Protein 6SF3 (pdb70)

Foldseek 3Di:
DKAKEQFDDPPDPDRIDIEQKKKWKWFDDPPDDIDIGIYYDHPDCVLCVDDFAQGMDMHIGGHHHVVVDDDDDGDD/DAWDWDWDKDQCVVVPNCVWWVDDRIGTAIWIDHFQAPPGDCQLVDDPVLRVLNVVCVVPVVVHDHWDKGADDWFFCWTWTQDPNDTDTDHGPTRRHGPGIHTD

B-factor: mean 58.97, std 19.99, range [30.62, 148.87]

Radius of gyration: 21.36 Å; Cα contacts (8 Å, |Δi|>4): 444; chains: 2; bounding box: 29×53×62 Å

Nearest PDB structures (foldseek):
  6sf2-assembly1_A  TM=9.907E-01  e=9.742E-15  Homo sapiens
  2lcr-assembly1_A  TM=7.856E-01  e=4.042E-11  Homo sapiens
  2qjb-assembly1_C  TM=8.238E-01  e=9.798E-05  Homo sapiens
  6mac-assembly1_K-2  TM=6.729E-01  e=4.939E-03  Homo sapiens
  2pjy-assembly1_C-2  TM=6.359E-01  e=2.677E-03  Homo sapiens

GO terms:
  GO:0016361 activin receptor activity, type I (F, IDA)
  GO:0030509 BMP signaling pathway (P, IDA)
  GO:0098821 BMP receptor activity (F, IDA)
  GO:0005024 transforming growth factor beta receptor activity (F, IDA)
  GO:0009986 cell surface (C, IDA)
  GO:0004674 protein serine/threonine kinase activity (F, IDA)
  GO:0005524 ATP binding (F, IDA)
  GO:0045893 positive regulation of DNA-templated transcription (P, IDA)
  GO:0046332 SMAD binding (F, IDA)
  GO:0007165 signal transduction (P, IDA)
  GO:0007179 transforming growth factor beta receptor signaling pathway (P, IDA)
  GO:0001525 angiogenesis (P, IMP)
  GO:0035313 wound healing, spreading of epidermal cells (P, IMP)
  GO:0030336 negative regulation of cell migration (P, IMP)
  GO:0051895 negative regulation of focal adhesion assembly (P, IMP)
  GO:0006355 regulation of DNA-templated transcription (P, IMP)
  GO:0007162 negative regulation of cell adhesion (P, IMP)
  GO:0008015 blood circulation (P, IMP)
  GO:0008217 regulation of blood pressure (P, IMP)
  GO:0008285 negative regulation of cell population proliferation (P, IMP)

Secondary structure (DSSP, 8-state):
--EEEE-BSTT-SSSEEEESEEEEEEE--TTS--EEEEEEESS-GGGGGSPP-SSEEEEEE-STTTTSS-------/-BSEEE--EEETTTTTGGGTEEE-SEEE--EEESBBPSS--GGG---HHHHHHHHHHHH-TTTSPPB-EEEEEEEEEEEEEEETTEEEEEEEEEEEEEEEEEE-

CATH classification: 2.10.60.10

Structure (mmCIF, N/CA/C/O backbone):
data_6SF3
#
_entry.id   6SF3
#
_cell.length_a   58.269
_cell.length_b   58.269
_cell.length_c   311.435
_cell.angle_alpha   90.000
_cell.angle_beta   90.000
_cell.angle_gamma   120.000
#
_symmetry.space_group_name_H-M   'P 65 2 2'
#
loop_
_entity.id
_entity.type
_entity.pdbx_description
1 polymer 'Serine/threonine-protein kinase receptor R3'
2 polymer 'Bone morphogenetic protein 10'
3 water water
#
loop_
_atom_site.group_PDB
_atom_site.id
_atom_site.type_symbol
_atom_site.label_atom_id
_atom_site.label_alt_id
_atom_site.label_comp_id
_atom_site.label_asym_id
_atom_site.label_entity_id
_atom_site.label_seq_id
_atom_site.pdbx_PDB_ins_code
_atom_site.Cartn_x
_atom_site.Cartn_y
_atom_site.Cartn_z
_atom_site.occupancy
_atom_site.B_iso_or_equiv
_atom_site.auth_seq_id
_atom_site.auth_comp_id
_atom_site.auth_asym_id
_atom_site.auth_atom_id
_atom_site.pdbx_PDB_model_num
ATOM 1 N N . PRO A 1 10 ? 37.68258 -12.40717 -53.83911 1.000 94.13473 30 PRO A N 1
ATOM 2 C CA . PRO A 1 10 ? 36.83929 -12.59014 -55.02789 1.000 95.32593 30 PRO A CA 1
ATOM 3 C C . PRO A 1 10 ? 35.50373 -13.27436 -54.71593 1.000 96.68486 30 PRO A C 1
ATOM 4 O O . PRO A 1 10 ? 35.46052 -14.47071 -54.40219 1.000 91.59781 30 PRO A O 1
ATOM 8 N N . LEU A 1 11 ? 34.42110 -12.50966 -54.80938 1.000 95.67315 31 LEU A N 1
ATOM 9 C CA . LEU A 1 11 ? 33.08332 -12.99382 -54.50731 1.000 81.75623 31 LEU A CA 1
ATOM 10 C C . LEU A 1 11 ? 32.34364 -13.36739 -55.78674 1.000 77.76556 31 LEU A C 1
ATOM 11 O O . LEU A 1 11 ? 32.70810 -12.95368 -56.88754 1.000 85.10240 31 LEU A O 1
ATOM 16 N N . VAL A 1 12 ? 31.29429 -14.16851 -55.62460 1.000 66.63553 32 VAL A N 1
ATOM 17 C CA . VAL A 1 12 ? 30.46853 -14.62924 -56.73142 1.000 63.89247 32 VAL A CA 1
ATOM 18 C C . VAL A 1 12 ? 29.01495 -14.40932 -56.34503 1.000 65.87595 32 VAL A C 1
ATOM 19 O O . VAL A 1 12 ? 28.66420 -14.41291 -55.16112 1.000 69.39296 32 VAL A O 1
ATOM 23 N N . THR A 1 13 ? 28.17264 -14.17507 -57.34894 1.000 69.08775 33 THR A N 1
ATOM 24 C CA . THR A 1 13 ? 26.75450 -13.92793 -57.13259 1.000 66.46939 33 THR A CA 1
ATOM 25 C C . THR A 1 13 ? 25.98796 -15.23589 -57.25041 1.000 57.70706 33 THR A C 1
ATOM 26 O O . THR A 1 13 ? 26.24352 -16.03832 -58.14756 1.000 63.21271 33 THR A O 1
ATOM 30 N N . CYS A 1 14 ? 25.06411 -15.45745 -56.32421 1.000 57.57469 34 CYS A N 1
ATOM 31 C CA . CYS A 1 14 ? 24.40896 -16.74719 -56.17121 1.000 62.04410 34 CYS A CA 1
ATOM 32 C C . CYS A 1 14 ? 22.90663 -16.56765 -56.04787 1.000 58.84694 34 CYS A C 1
ATOM 33 O O . CYS A 1 14 ? 22.42731 -15.55127 -55.54168 1.000 59.92994 34 CYS A O 1
ATOM 36 N N . THR A 1 15 ? 22.17061 -17.57291 -56.50826 1.000 56.16863 35 THR A N 1
ATOM 37 C CA . THR A 1 15 ? 20.74121 -17.61966 -56.25420 1.000 58.24968 35 THR A CA 1
ATOM 38 C C . THR A 1 15 ? 20.52021 -17.79028 -54.76380 1.000 58.51271 35 THR A C 1
ATOM 39 O O . THR A 1 15 ? 21.20457 -18.58421 -54.10859 1.000 60.04999 35 THR A O 1
ATOM 43 N N . CYS A 1 16 ? 19.60378 -17.01147 -54.21507 1.000 61.51533 36 CYS A N 1
ATOM 44 C CA . CYS A 1 16 ? 19.25921 -17.10612 -52.80335 1.000 62.43954 36 CYS A CA 1
ATOM 45 C C . CYS A 1 16 ? 17.81931 -17.57822 -52.69874 1.000 68.58246 36 CYS A C 1
ATOM 46 O O . CYS A 1 16 ? 16.91041 -16.91761 -53.20598 1.000 84.79083 36 CYS A O 1
ATOM 49 N N . GLU A 1 17 ? 17.62024 -18.71945 -52.04619 1.000 57.95446 37 GLU A N 1
ATOM 50 C CA . GLU A 1 17 ? 16.31215 -19.35135 -51.95190 1.000 59.29675 37 GLU A CA 1
ATOM 51 C C . GLU A 1 17 ? 16.25319 -20.11382 -50.62351 1.000 63.72831 37 GLU A C 1
ATOM 52 O O . GLU A 1 17 ? 16.51322 -21.31595 -50.56305 1.000 73.84606 37 GLU A O 1
ATOM 58 N N . SER A 1 18 ? 15.91492 -19.39035 -49.54043 1.000 61.50548 38 SER A N 1
ATOM 59 C CA . SER A 1 18 ? 15.89407 -19.96801 -48.19807 1.000 58.87349 38 SER A CA 1
ATOM 60 C C . SER A 1 18 ? 15.19858 -19.01987 -47.22518 1.000 73.02414 38 SER A C 1
ATOM 61 O O . SER A 1 18 ? 15.00985 -17.83933 -47.54721 1.000 78.57512 38 SER A O 1
ATOM 64 N N . PRO A 1 19 ? 14.80361 -19.48588 -46.03322 1.000 79.33717 39 PRO A N 1
ATOM 65 C CA . PRO A 1 19 ? 14.18690 -18.56784 -45.05617 1.000 73.41262 39 PRO A CA 1
ATOM 66 C C . PRO A 1 19 ? 15.04669 -17.36876 -44.69644 1.000 67.33664 39 PRO A C 1
ATOM 67 O O . PRO A 1 19 ? 14.50660 -16.37443 -44.20933 1.000 62.40376 39 PRO A O 1
ATOM 71 N N . HIS A 1 20 ? 16.35523 -17.41020 -44.93327 1.000 68.48244 40 HIS A N 1
ATOM 72 C CA . HIS A 1 20 ? 17.24988 -16.35445 -44.48199 1.000 73.77460 40 HIS A CA 1
ATOM 73 C C . HIS A 1 20 ? 17.60099 -15.33375 -45.56476 1.000 84.67991 40 HIS A C 1
ATOM 74 O O . HIS A 1 20 ? 18.45163 -14.46950 -45.32544 1.000 88.91052 40 HIS A O 1
ATOM 81 N N . CYS A 1 21 ? 16.96968 -15.38901 -46.73589 1.000 79.76183 41 CYS A N 1
ATOM 82 C CA . CYS A 1 21 ? 17.34287 -14.49440 -47.82708 1.000 90.52936 41 CYS A CA 1
ATOM 83 C C . CYS A 1 21 ? 16.61383 -13.15703 -47.71996 1.000 94.17607 41 CYS A C 1
ATOM 84 O O . CYS A 1 21 ? 15.39492 -13.11243 -47.51864 1.000 99.11935 41 CYS A O 1
ATOM 87 N N . LYS A 1 22 ? 17.37840 -12.07219 -47.85061 1.000 88.16059 42 LYS A N 1
ATOM 88 C CA . LYS A 1 22 ? 16.86959 -10.71353 -47.97255 1.000 81.44399 42 LYS A CA 1
ATOM 89 C C . LYS A 1 22 ? 16.46948 -10.36315 -49.39735 1.000 82.80115 42 LYS A C 1
ATOM 90 O O . LYS A 1 22 ? 15.99578 -9.24967 -49.63771 1.000 96.26653 42 LYS A O 1
ATOM 96 N N . GLY A 1 23 ? 16.65398 -11.27493 -50.34179 1.000 76.90069 43 GLY A N 1
ATOM 97 C CA . GLY A 1 23 ? 16.36214 -11.02034 -51.72894 1.000 72.44448 43 GLY A CA 1
ATOM 98 C C . GLY A 1 23 ? 16.63657 -12.25282 -52.56826 1.000 73.12580 43 GLY A C 1
ATOM 99 O O . GLY A 1 23 ? 17.03737 -13.30217 -52.05492 1.000 78.51206 43 GLY A O 1
ATOM 100 N N . PRO A 1 24 ? 16.43364 -12.14830 -53.88399 1.000 75.20745 44 PRO A N 1
ATOM 101 C CA . PRO A 1 24 ? 16.59059 -13.33141 -54.75014 1.000 69.18947 44 PRO A CA 1
ATOM 102 C C . PRO A 1 24 ? 18.03053 -13.75849 -54.98131 1.000 67.27723 44 PRO A C 1
ATOM 103 O O . PRO A 1 24 ? 18.25536 -14.89379 -55.42267 1.000 65.90397 44 PRO A O 1
ATOM 107 N N . THR A 1 25 ? 19.00980 -12.90402 -54.70355 1.000 67.10366 45 THR A N 1
ATOM 108 C CA . THR A 1 25 ? 20.41071 -13.25672 -54.87793 1.000 73.50753 45 THR A CA 1
ATOM 109 C C . THR A 1 25 ? 21.19922 -12.85923 -53.63917 1.000 67.58744 45 THR A C 1
ATOM 110 O O . THR A 1 25 ? 20.74842 -12.05629 -52.82477 1.000 61.22984 45 THR A O 1
ATOM 114 N N . CYS A 1 26 ? 22.40197 -13.41264 -53.52558 1.000 55.19841 46 CYS A N 1
ATOM 115 C CA . CYS A 1 26 ? 23.37473 -12.94764 -52.54543 1.000 67.43141 46 CYS A CA 1
ATOM 116 C C . CYS A 1 26 ? 24.75586 -13.11696 -53.16028 1.000 54.26173 46 CYS A C 1
ATOM 117 O O . CYS A 1 26 ? 24.92002 -13.80192 -54.16368 1.000 54.28458 46 CYS A O 1
ATOM 120 N N . ARG A 1 27 ? 25.75485 -12.52667 -52.51715 1.000 57.55011 47 ARG A N 1
ATOM 121 C CA . ARG A 1 27 ? 27.13768 -12.65066 -52.93848 1.000 66.71853 47 ARG A CA 1
ATOM 122 C C . ARG A 1 27 ? 27.95045 -13.29439 -51.83096 1.000 61.12288 47 ARG A C 1
ATOM 123 O O . ARG A 1 27 ? 27.72810 -13.02841 -50.65235 1.000 60.88106 47 ARG A O 1
ATOM 131 N N . GLY A 1 28 ? 28.89477 -14.13731 -52.22143 1.000 63.96043 48 GLY A N 1
ATOM 132 C CA . GLY A 1 28 ? 29.76232 -14.79429 -51.26424 1.000 58.16593 48 GLY A CA 1
ATOM 133 C C . GLY A 1 28 ? 30.90460 -15.47102 -51.99041 1.000 53.93857 48 GLY A C 1
ATOM 134 O O . GLY A 1 28 ? 31.06379 -15.34292 -53.20439 1.000 57.64234 48 GLY A O 1
ATOM 135 N N . ALA A 1 29 ? 31.70733 -16.20025 -51.22074 1.000 53.53150 49 ALA A N 1
ATOM 136 C CA . ALA A 1 29 ? 32.89265 -16.82703 -51.78581 1.000 51.77002 49 ALA A CA 1
ATOM 137 C C . ALA A 1 29 ? 32.54363 -18.02460 -52.65880 1.000 45.29402 49 ALA A C 1
ATOM 138 O O . ALA A 1 29 ? 33.29270 -18.34361 -53.58405 1.000 55.65350 49 ALA A O 1
ATOM 140 N N . TRP A 1 30 ? 31.44165 -18.71597 -52.36422 1.000 47.21146 50 TRP A N 1
ATOM 141 C CA . TRP A 1 30 ? 30.93391 -19.77669 -53.22711 1.000 51.14185 50 TRP A CA 1
ATOM 142 C C . TRP A 1 30 ? 29.41552 -19.81304 -53.10760 1.000 47.22987 50 TRP A C 1
ATOM 143 O O . TRP A 1 30 ? 28.82513 -19.17546 -52.23337 1.000 46.34917 50 TRP A O 1
ATOM 154 N N . CYS A 1 31 ? 28.78668 -20.55502 -54.01165 1.000 40.90227 51 CYS A N 1
ATOM 155 C CA . CYS A 1 31 ? 27.34935 -20.76987 -53.99931 1.000 40.67415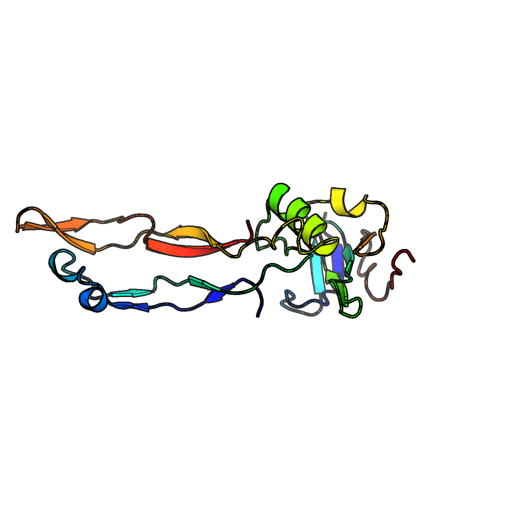 51 CYS A CA 1
ATOM 156 C C . CYS A 1 31 ? 27.07326 -22.13535 -53.39862 1.000 42.54774 51 CYS A C 1
ATOM 157 O O . CYS A 1 31 ? 27.90596 -23.03524 -53.48031 1.000 47.14314 51 CYS A O 1
ATOM 160 N N . THR A 1 32 ? 25.89913 -22.28229 -52.78790 1.000 37.83746 52 THR A N 1
ATOM 161 C CA . THR A 1 32 ? 25.54711 -23.49482 -52.07040 1.000 35.98725 52 THR A CA 1
ATOM 162 C C . THR A 1 32 ? 24.15123 -23.96471 -52.44543 1.000 38.22084 52 THR A C 1
ATOM 163 O O . THR A 1 32 ? 23.26441 -23.16868 -52.77098 1.000 38.31372 52 THR A O 1
ATOM 167 N N . VAL A 1 33 ? 23.98551 -25.27934 -52.39779 1.000 35.47037 53 VAL A N 1
ATOM 168 C CA . VAL A 1 33 ? 22.69869 -25.95013 -52.30203 1.000 38.62678 53 VAL A CA 1
ATOM 169 C C . VAL A 1 33 ? 22.82133 -26.95135 -51.15887 1.000 36.31393 53 VAL A C 1
ATOM 170 O O . VAL A 1 33 ? 23.82728 -27.65902 -51.05261 1.000 36.14894 53 VAL A O 1
ATOM 174 N N . VAL A 1 34 ? 21.82028 -26.99979 -50.29500 1.000 38.33278 54 VAL A N 1
ATOM 175 C CA . VAL A 1 34 ? 21.81189 -27.93021 -49.17683 1.000 33.87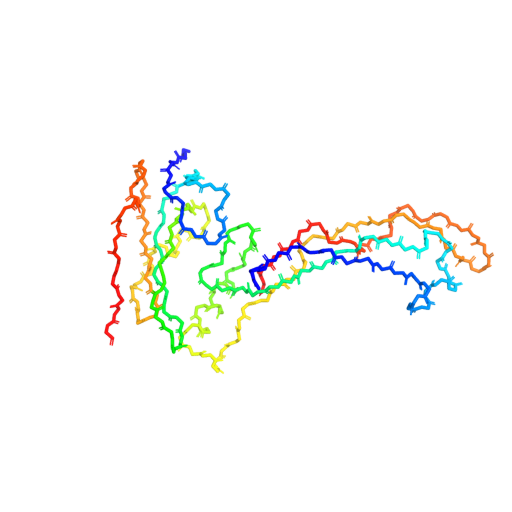107 54 VAL A CA 1
ATOM 176 C C . VAL A 1 34 ? 20.46200 -28.60337 -49.16735 1.000 37.37744 54 VAL A C 1
ATOM 177 O O . VAL A 1 34 ? 19.42943 -27.92262 -49.11171 1.000 39.79543 54 VAL A O 1
ATOM 181 N N . LEU A 1 35 ? 20.46561 -29.92852 -49.23550 1.000 38.25674 55 LEU A N 1
ATOM 182 C CA . LEU A 1 35 ? 19.25338 -30.72708 -49.12947 1.000 39.98234 55 LEU A CA 1
ATOM 183 C C . LEU A 1 35 ? 19.24000 -31.38755 -47.76422 1.000 41.30073 55 LEU A C 1
ATOM 184 O O . LEU A 1 35 ? 20.19061 -32.09402 -47.41272 1.000 43.71291 55 LEU A O 1
ATOM 189 N N . VAL A 1 36 ? 18.16203 -31.17217 -47.01566 1.000 39.01897 56 VAL A N 1
ATOM 190 C CA . VAL A 1 36 ? 18.05613 -31.59177 -45.62303 1.000 44.46961 56 VAL A CA 1
ATOM 191 C C . VAL A 1 36 ? 16.77606 -32.38743 -45.44381 1.000 49.29815 56 VAL A C 1
ATOM 192 O O . VAL A 1 36 ? 15.69089 -31.90500 -45.78133 1.000 53.93063 56 VAL A O 1
ATOM 196 N N . ARG A 1 37 ? 16.89575 -33.57872 -44.87268 1.000 51.17087 57 ARG A N 1
ATOM 197 C CA . ARG A 1 37 ? 15.74586 -34.34862 -44.40628 1.000 53.70419 57 ARG A CA 1
ATOM 198 C C . ARG A 1 37 ? 15.77961 -34.46009 -42.88251 1.000 54.59312 57 ARG A C 1
ATOM 199 O O . ARG A 1 37 ? 16.54427 -35.25552 -42.33411 1.000 62.04943 57 ARG A O 1
ATOM 207 N N . GLU A 1 38 ? 14.94301 -33.68033 -42.20065 1.000 52.50377 58 GLU A N 1
ATOM 208 C CA . GLU A 1 38 ? 14.75408 -33.86577 -40.76466 1.000 75.52695 58 GLU A CA 1
ATOM 209 C C . GLU A 1 38 ? 13.75191 -34.98611 -40.51001 1.000 93.21795 58 GLU A C 1
ATOM 210 O O . GLU A 1 38 ? 12.80159 -35.16947 -41.27438 1.000 95.30238 58 GLU A O 1
ATOM 216 N N . GLU A 1 39 ? 13.98184 -35.73705 -39.43213 1.000 106.89429 59 GLU A N 1
ATOM 217 C CA . GLU A 1 39 ? 13.20144 -36.91291 -39.05379 1.000 119.58898 59 GLU A CA 1
ATOM 218 C C . GLU A 1 39 ? 11.69983 -36.69738 -39.21306 1.000 120.72041 59 GLU A C 1
ATOM 219 O O . GLU A 1 39 ? 11.12303 -35.77462 -38.62465 1.000 120.77118 59 GLU A O 1
ATOM 225 N N . GLY A 1 40 ? 11.06768 -37.55259 -40.02605 1.000 117.75230 60 GLY A N 1
ATOM 226 C CA . GLY A 1 40 ? 9.62654 -37.57324 -40.18143 1.000 111.36596 60 GLY A CA 1
ATOM 227 C C . GLY A 1 40 ? 9.05876 -36.62036 -41.21198 1.000 103.42631 60 GLY A C 1
ATOM 228 O O . GLY A 1 40 ? 7.85043 -36.66734 -41.46982 1.000 106.62271 60 GLY A O 1
ATOM 229 N N . ARG A 1 41 ? 9.88042 -35.76328 -41.80869 1.000 92.74934 61 ARG A N 1
ATOM 230 C CA . ARG A 1 41 ? 9.43564 -34.76366 -42.76969 1.000 79.13157 61 ARG A CA 1
ATOM 231 C C . ARG A 1 41 ? 10.07887 -35.02019 -44.13087 1.000 80.06295 61 ARG A C 1
ATOM 232 O O . ARG A 1 41 ? 10.94037 -35.88990 -44.29662 1.000 78.45347 61 ARG A O 1
ATOM 240 N N . HIS A 1 42 ? 9.64565 -34.24222 -45.10909 1.000 73.99561 62 HIS A N 1
ATOM 241 C CA . HIS A 1 42 ? 10.05889 -34.30692 -46.50086 1.000 62.98392 62 HIS A CA 1
ATOM 242 C C . HIS A 1 42 ? 11.32017 -33.47532 -46.71409 1.000 57.00525 62 HIS A C 1
ATOM 243 O O . HIS A 1 42 ? 11.45964 -32.40530 -46.11212 1.000 62.13209 62 HIS A O 1
ATOM 250 N N . PRO A 1 43 ? 12.25602 -33.93491 -47.55253 1.000 59.32622 63 PRO A N 1
ATOM 251 C CA . PRO A 1 43 ? 13.51484 -33.19696 -47.72066 1.000 55.47404 63 PRO A CA 1
ATOM 252 C C . PRO A 1 43 ? 13.26008 -31.78759 -48.22621 1.000 66.45784 63 PRO A C 1
ATOM 253 O O . PRO A 1 43 ? 12.42364 -31.56450 -49.10434 1.000 85.62035 63 PRO A O 1
ATOM 257 N N . GLN A 1 44 ? 13.99367 -30.83733 -47.66140 1.000 56.60908 64 GLN A N 1
ATOM 258 C CA . GLN A 1 44 ? 13.85288 -29.42332 -47.97086 1.000 61.88888 64 GLN A CA 1
ATOM 259 C C . GLN A 1 44 ? 15.15579 -28.88991 -48.56188 1.000 63.83718 64 GLN A C 1
ATOM 260 O O . GLN A 1 44 ? 16.24403 -29.19517 -48.06754 1.000 58.14681 64 GLN A O 1
ATOM 266 N N . GLU A 1 45 ? 15.04075 -28.08626 -49.61658 1.000 62.46469 65 GLU A N 1
ATOM 267 C CA . GLU A 1 45 ? 16.18570 -27.58455 -50.36530 1.000 55.39632 65 GLU A CA 1
ATOM 268 C C . GLU A 1 45 ? 16.45106 -26.12015 -50.02971 1.000 57.50629 65 GLU A C 1
ATOM 269 O O . GLU A 1 45 ? 15.53234 -25.29956 -50.03300 1.000 62.22019 65 GLU A O 1
ATOM 275 N N . HIS A 1 46 ? 17.70928 -25.79608 -49.75468 1.000 53.06737 66 HIS A N 1
ATOM 276 C CA . HIS A 1 46 ? 18.14452 -24.43192 -49.49141 1.000 50.94522 66 HIS A CA 1
ATOM 277 C C . HIS A 1 46 ? 19.19696 -24.05017 -50.52330 1.000 50.41285 66 HIS A C 1
ATOM 278 O O . HIS A 1 46 ? 20.03449 -24.87002 -50.89343 1.000 51.04663 66 HIS A O 1
ATOM 285 N N . ARG A 1 47 ? 19.14450 -22.81375 -50.99389 1.000 41.07684 67 ARG A N 1
ATOM 286 C CA . ARG A 1 47 ? 20.12897 -22.28045 -51.92039 1.000 41.33877 67 ARG A CA 1
ATOM 287 C C . ARG A 1 47 ? 20.62536 -20.95110 -51.38602 1.000 45.36654 67 ARG A C 1
ATOM 288 O O . ARG A 1 47 ? 19.83330 -20.12262 -50.91971 1.000 47.90054 67 ARG A O 1
ATOM 296 N N . GLY A 1 48 ? 21.93345 -20.75458 -51.43394 1.000 40.73825 68 GLY A N 1
ATOM 297 C CA . GLY A 1 48 ? 22.46422 -19.49056 -50.98122 1.000 41.41556 68 GLY A CA 1
ATOM 298 C C . GLY A 1 48 ? 23.93542 -19.30892 -51.25272 1.000 41.07236 68 GLY A C 1
ATOM 299 O O . GLY A 1 48 ? 24.46535 -19.82049 -52.23863 1.000 43.62919 68 GLY A O 1
ATOM 300 N N A CYS A 1 49 ? 24.61814 -18.55975 -50.40610 0.700 40.92476 69 CYS A N 1
ATOM 301 N N B CYS A 1 49 ? 24.60427 -18.58603 -50.35892 0.300 47.17528 69 CYS A N 1
ATOM 302 C CA A CYS A 1 49 ? 26.04943 -18.39871 -50.56853 0.700 51.50514 69 CYS A CA 1
ATOM 303 C CA B CYS A 1 49 ? 26.00742 -18.22431 -50.48357 0.300 51.47984 69 CYS A CA 1
ATOM 304 C C A CYS A 1 49 ? 26.78081 -18.91449 -49.33718 0.700 48.35632 69 CYS A C 1
ATOM 305 C C B CYS A 1 49 ? 26.79329 -18.79216 -49.30479 0.300 48.27802 69 CYS A C 1
ATOM 306 O O A CYS A 1 49 ? 26.21186 -19.09696 -48.26120 0.700 47.39741 69 CYS A O 1
ATOM 307 O O B CYS A 1 49 ? 26.26321 -18.91930 -48.19904 0.300 47.35412 69 CYS A O 1
ATOM 312 N N . GLY A 1 50 ? 28.05856 -19.13380 -49.52905 1.000 43.67870 70 GLY A N 1
ATOM 313 C CA . GLY A 1 50 ? 28.93051 -19.57197 -48.45423 1.000 38.48789 70 GLY A CA 1
ATOM 314 C C . GLY A 1 50 ? 30.13298 -18.65734 -48.35785 1.000 46.51154 70 GLY A C 1
ATOM 315 O O . GLY A 1 50 ? 30.64923 -18.18181 -49.37389 1.000 46.90357 70 GLY A O 1
ATOM 316 N N . ASN A 1 51 ? 30.55073 -18.39745 -47.14455 1.000 42.55064 71 ASN A N 1
ATOM 317 C CA . ASN A 1 51 ? 31.80437 -17.69453 -46.88860 1.000 57.37347 71 ASN A CA 1
ATOM 318 C C . ASN A 1 51 ? 32.65812 -18.40676 -45.85269 1.000 61.03799 71 ASN A C 1
ATOM 319 O O . ASN A 1 51 ? 33.88520 -18.37189 -45.94341 1.000 72.26953 71 ASN A O 1
ATOM 324 N N . LEU A 1 52 ? 32.03823 -19.05874 -44.88107 1.000 59.93648 72 LEU A N 1
ATOM 325 C CA . LEU A 1 52 ? 32.73383 -19.86549 -43.89516 1.000 69.13789 72 LEU A CA 1
ATOM 326 C C . LEU A 1 52 ? 32.24293 -21.30579 -43.98285 1.000 64.83570 72 LEU A C 1
ATOM 327 O O . LEU A 1 52 ? 31.19077 -21.59729 -44.56323 1.000 67.73630 72 LEU A O 1
ATOM 332 N N . HIS A 1 53 ? 33.02296 -22.21164 -43.40417 1.000 57.96453 73 HIS A N 1
ATOM 333 C CA . HIS A 1 53 ? 32.63969 -23.61985 -43.31794 1.000 56.02904 73 HIS A CA 1
ATOM 334 C C . HIS A 1 53 ? 32.65373 -24.27455 -44.69720 1.000 45.51273 73 HIS A C 1
ATOM 335 O O . HIS A 1 53 ? 31.77797 -25.07531 -45.03660 1.000 49.15155 73 HIS A O 1
ATOM 342 N N . ARG A 1 54 ? 33.67369 -23.92920 -45.48795 1.000 41.61169 74 ARG A N 1
ATOM 343 C CA . ARG A 1 54 ? 33.89847 -24.59211 -46.76480 1.000 39.24283 74 ARG A CA 1
ATOM 344 C C . ARG A 1 54 ? 33.95208 -26.09914 -46.60335 1.000 36.80994 74 ARG A C 1
ATOM 345 O O . ARG A 1 54 ? 33.54534 -26.83502 -47.50008 1.000 44.88594 74 ARG A O 1
ATOM 353 N N . GLU A 1 55 ? 34.39827 -26.57398 -45.44216 1.000 40.46546 75 GLU A N 1
ATOM 354 C CA . GLU A 1 55 ? 34.51966 -28.00892 -45.22212 1.000 38.64127 75 GLU A CA 1
ATOM 355 C C . GLU A 1 55 ? 33.17881 -28.72150 -45.32757 1.000 37.32927 75 GLU A C 1
ATOM 356 O O . GLU A 1 55 ? 33.14677 -29.89780 -45.70150 1.000 48.22839 75 GLU A O 1
ATOM 362 N N . LEU A 1 56 ? 32.06448 -28.04518 -44.99557 1.000 30.94872 76 LEU A N 1
ATOM 363 C CA . LEU A 1 56 ? 30.74436 -28.64713 -45.22440 1.000 37.32562 76 LEU A CA 1
ATOM 364 C C . LEU A 1 56 ? 30.54874 -29.06009 -46.68164 1.000 44.51977 76 LEU A C 1
ATOM 365 O O . LEU A 1 56 ? 29.88908 -30.07166 -46.96185 1.000 43.92497 76 LEU A O 1
ATOM 370 N N . CYS A 1 57 ? 31.10412 -28.28670 -47.61918 1.000 40.63570 77 CYS A N 1
ATOM 371 C CA . CYS A 1 57 ? 31.03154 -28.66565 -49.02808 1.000 43.34852 77 CYS A CA 1
ATOM 372 C C . CYS A 1 57 ? 31.60580 -30.05558 -49.26682 1.000 45.19080 77 CYS A C 1
ATOM 373 O O . CYS A 1 57 ? 31.20059 -30.73650 -50.20721 1.000 48.26189 77 CYS A O 1
ATOM 376 N N . ARG A 1 58 ? 32.52672 -30.50015 -48.41878 1.000 50.75568 78 ARG A N 1
ATOM 377 C CA . ARG A 1 58 ? 33.33141 -31.67910 -48.70775 1.000 46.23263 78 ARG A CA 1
ATOM 378 C C . ARG A 1 58 ? 32.74670 -32.97433 -48.15879 1.000 44.66124 78 ARG A C 1
ATOM 379 O O . ARG A 1 58 ? 33.24449 -34.04643 -48.49888 1.000 46.26754 78 ARG A O 1
ATOM 387 N N . GLY A 1 59 ? 31.71035 -32.91901 -47.32914 1.000 41.21322 79 GLY A N 1
ATOM 388 C CA . GLY A 1 59 ? 31.19724 -34.13765 -46.73560 1.000 36.13387 79 GLY A CA 1
ATOM 389 C C . GLY A 1 59 ? 30.51844 -35.04620 -47.74645 1.000 44.60374 79 GLY A C 1
ATOM 390 O O . GLY A 1 59 ? 29.85617 -34.60469 -48.68842 1.000 50.90470 79 GLY A O 1
ATOM 391 N N . ARG A 1 60 ? 30.67724 -36.34349 -47.52461 1.000 45.04140 80 ARG A N 1
ATOM 392 C CA . ARG A 1 60 ? 29.94403 -37.33727 -48.29347 1.000 44.62488 80 ARG A CA 1
ATOM 393 C C . ARG A 1 60 ? 28.44313 -37.16953 -48.05687 1.000 47.91829 80 ARG A C 1
ATOM 394 O O . ARG A 1 60 ? 28.02631 -36.87212 -46.93342 1.000 49.27496 80 ARG A O 1
ATOM 402 N N . PRO A 1 61 ? 27.60246 -37.33874 -49.07982 1.000 50.69934 81 PRO A N 1
ATOM 403 C CA . PRO A 1 61 ? 26.15441 -37.31949 -48.83883 1.000 47.15096 81 PRO A CA 1
ATOM 404 C C . PRO A 1 61 ? 25.75354 -38.43617 -47.88342 1.000 51.13947 81 PRO A C 1
ATOM 405 O O . PRO A 1 61 ? 26.40252 -39.48222 -47.80703 1.000 58.11867 81 PRO A O 1
ATOM 409 N N . THR A 1 62 ? 24.69067 -38.18772 -47.11929 1.000 47.48383 82 THR A N 1
ATOM 410 C CA . THR A 1 62 ? 24.14802 -39.15669 -46.17115 1.000 42.94379 82 THR A CA 1
ATOM 411 C C . THR A 1 62 ? 22.64919 -39.27325 -46.41216 1.000 44.88859 82 THR A C 1
ATOM 412 O O . THR A 1 62 ? 22.09355 -38.62634 -47.30205 1.000 45.30313 82 THR A O 1
ATOM 416 N N . GLU A 1 63 ? 21.98430 -40.08544 -45.59134 1.000 56.80888 83 GLU A N 1
ATOM 417 C CA . GLU A 1 63 ? 20.53387 -40.21861 -45.68035 1.000 64.82446 83 GLU A CA 1
ATOM 418 C C . GLU A 1 63 ? 19.80272 -38.93792 -45.30355 1.000 60.14603 83 GLU A C 1
ATOM 419 O O . GLU A 1 63 ? 18.64124 -38.76415 -45.67972 1.000 61.63018 83 GLU A O 1
ATOM 425 N N . PHE A 1 64 ? 20.43234 -38.04395 -44.55771 1.000 45.71453 84 PHE A N 1
ATOM 426 C CA . PHE A 1 64 ? 19.70373 -36.90972 -44.03721 1.000 47.41345 84 PHE A CA 1
ATOM 427 C C . PHE A 1 64 ? 20.19780 -35.56989 -44.55367 1.000 48.18578 84 PHE A C 1
ATOM 428 O O . PHE A 1 64 ? 19.49976 -34.56851 -44.35640 1.000 51.06995 84 PHE A O 1
ATOM 436 N N . VAL A 1 65 ? 21.34911 -35.51048 -45.22507 1.000 36.37080 85 VAL A N 1
ATOM 437 C CA . VAL A 1 65 ? 21.87382 -34.22882 -45.68025 1.000 40.17671 85 VAL A CA 1
ATOM 438 C C . VAL A 1 65 ? 22.76673 -34.43393 -46.90176 1.000 33.18562 85 VAL A C 1
ATOM 439 O O . VAL A 1 65 ? 23.40031 -35.47814 -47.07234 1.000 37.75218 85 VAL A O 1
ATOM 443 N N . ASN A 1 66 ? 22.79880 -33.41417 -47.76058 1.000 38.87374 86 ASN A N 1
ATOM 444 C CA . ASN A 1 66 ? 23.66500 -33.36792 -48.93228 1.000 35.48503 86 ASN A CA 1
ATOM 445 C C . ASN A 1 66 ? 24.02189 -31.91195 -49.21289 1.000 36.31720 86 ASN A C 1
ATOM 446 O O . ASN A 1 66 ? 23.12783 -31.06942 -49.31954 1.000 39.99285 86 ASN A O 1
ATOM 451 N N . HIS A 1 67 ? 25.31087 -31.61768 -49.32753 1.000 38.84079 87 HIS A N 1
ATOM 452 C CA . HIS A 1 67 ? 25.79374 -30.28651 -49.66842 1.000 48.79275 87 HIS A CA 1
ATOM 453 C C . HIS A 1 67 ? 26.35414 -30.25333 -51.07916 1.000 54.84243 87 HIS A C 1
ATOM 454 O O . HIS A 1 67 ? 27.03719 -31.18509 -51.51002 1.000 73.56178 87 HIS A O 1
ATOM 461 N N . TYR A 1 68 ? 26.08344 -29.16344 -51.78347 1.000 43.22972 88 TYR A N 1
ATOM 462 C CA . TYR A 1 68 ? 26.70481 -28.89211 -53.06636 1.000 31.64929 88 TYR A CA 1
ATOM 463 C C . TYR A 1 68 ? 27.22760 -27.46724 -53.04311 1.000 35.01627 88 TYR A C 1
ATOM 464 O O . TYR A 1 68 ? 26.53815 -26.55819 -52.58061 1.000 44.97651 88 TYR A O 1
ATOM 473 N N . CYS A 1 69 ? 28.44187 -27.27108 -53.52847 1.000 36.47042 89 CYS A N 1
ATOM 474 C CA . CYS A 1 69 ? 29.02298 -25.94192 -53.62146 1.000 33.60353 89 CYS A CA 1
ATOM 475 C C . CYS A 1 69 ? 29.67313 -25.74308 -54.97685 1.000 39.26771 89 CYS A C 1
ATOM 476 O O . CYS A 1 69 ? 30.29000 -26.66534 -55.52752 1.000 42.10824 89 CYS A O 1
ATOM 479 N N . CYS A 1 70 ? 29.54807 -24.52875 -55.50693 1.000 37.18347 90 CYS A N 1
ATOM 480 C CA . CYS A 1 70 ? 30.13408 -24.19541 -56.79666 1.000 43.45516 90 CYS A CA 1
ATOM 481 C C . CYS A 1 70 ? 30.48628 -22.72204 -56.76344 1.000 42.71755 90 CYS A C 1
ATOM 482 O O . CYS A 1 70 ? 29.93768 -21.96784 -55.96063 1.000 44.64951 90 CYS A O 1
ATOM 485 N N . ASP A 1 71 ? 31.38783 -22.29324 -57.64797 1.000 44.62487 91 ASP A N 1
ATOM 486 C CA . ASP A 1 71 ? 31.83013 -20.90501 -57.53695 1.000 56.87259 91 ASP A CA 1
ATOM 487 C C . ASP A 1 71 ? 31.70363 -20.13010 -58.84357 1.000 53.74482 91 ASP A C 1
ATOM 488 O O . ASP A 1 71 ? 32.45314 -19.17791 -59.07050 1.000 59.94251 91 ASP A O 1
ATOM 493 N N . SER A 1 72 ? 30.74547 -20.48444 -59.68947 1.000 50.88197 92 SER A N 1
ATOM 494 C CA . SER A 1 72 ? 30.43989 -19.67689 -60.86551 1.000 57.41755 92 SER A CA 1
ATOM 495 C C . SER A 1 72 ? 29.18816 -18.84496 -60.62862 1.000 57.78137 92 SER A C 1
ATOM 496 O O . SER A 1 72 ? 28.36551 -19.14623 -59.75981 1.000 64.68001 92 SER A O 1
ATOM 499 N N . HIS A 1 73 ? 29.06610 -17.78477 -61.42463 1.000 55.77199 93 HIS A N 1
ATOM 500 C CA . HIS A 1 73 ? 27.91285 -16.89525 -61.41432 1.000 60.64152 93 HIS A CA 1
ATOM 501 C C . HIS A 1 73 ? 26.60127 -17.66865 -61.49803 1.000 60.66329 93 HIS A C 1
ATOM 502 O O . HIS A 1 73 ? 26.33295 -18.34343 -62.49936 1.000 57.08872 93 HIS A O 1
ATOM 509 N N . LEU A 1 74 ? 25.79047 -17.56978 -60.43349 1.000 63.88598 94 LEU A N 1
ATOM 510 C CA . LEU A 1 74 ? 24.46017 -18.18894 -60.38109 1.000 56.10961 94 LEU A CA 1
ATOM 511 C C . LEU A 1 74 ? 24.51960 -19.69017 -60.64420 1.000 52.27848 94 LEU A C 1
ATOM 512 O O . LEU A 1 74 ? 23.55699 -20.28640 -61.12649 1.000 58.29649 94 LEU A O 1
ATOM 517 N N . CYS A 1 75 ? 25.64760 -20.31682 -60.30062 1.000 51.47438 95 CYS A N 1
ATOM 518 C CA . CYS A 1 75 ? 25.85682 -21.73443 -60.57313 1.000 50.38968 95 CYS A CA 1
ATOM 519 C C . CYS A 1 75 ? 24.94979 -22.65128 -59.75747 1.000 47.48235 95 CYS A C 1
ATOM 520 O O . CYS A 1 75 ? 24.85279 -23.83544 -60.08285 1.000 49.74388 95 CYS A O 1
ATOM 523 N N . ASN A 1 76 ? 24.27122 -22.14563 -58.73267 1.000 45.44745 96 ASN A N 1
ATOM 524 C CA . ASN A 1 76 ? 23.37270 -22.95816 -57.92577 1.000 48.45108 96 ASN A CA 1
ATOM 525 C C . ASN A 1 76 ? 21.90985 -22.78856 -58.31202 1.000 46.15445 96 ASN A C 1
ATOM 526 O O . ASN A 1 76 ? 21.03562 -23.27381 -57.59146 1.000 52.39272 96 ASN A O 1
ATOM 531 N N . HIS A 1 77 ? 21.62439 -22.13745 -59.44319 1.000 57.07492 97 HIS A N 1
ATOM 532 C CA . HIS A 1 77 ? 20.27662 -21.62106 -59.68582 1.000 64.54236 97 HIS A CA 1
ATOM 533 C C . HIS A 1 77 ? 19.22337 -22.72381 -59.69845 1.000 70.00338 97 HIS A C 1
ATOM 534 O O . HIS A 1 77 ? 18.17522 -22.59715 -59.05672 1.000 90.50299 97 HIS A O 1
ATOM 541 N N . ASN A 1 78 ? 19.46555 -23.80374 -60.42868 1.000 69.96968 98 ASN A N 1
ATOM 542 C CA . ASN A 1 78 ? 18.46644 -24.86360 -60.45179 1.000 8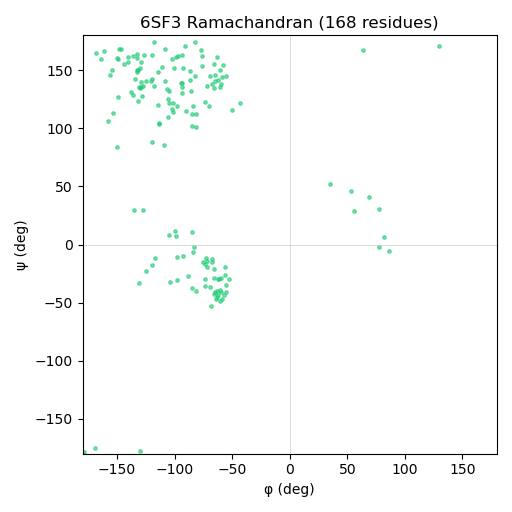8.78645 98 ASN A CA 1
ATOM 543 C C . ASN A 1 78 ? 19.09670 -26.24042 -60.30305 1.000 85.18034 98 ASN A C 1
ATOM 544 O O . ASN A 1 78 ? 18.57350 -27.22675 -60.82685 1.000 90.66257 98 ASN A O 1
ATOM 549 N N . VAL A 1 79 ? 20.22234 -26.32985 -59.60228 1.000 82.72925 99 VAL A N 1
ATOM 550 C CA . VAL A 1 79 ? 20.76709 -27.63321 -59.25247 1.000 74.04639 99 VAL A CA 1
ATOM 551 C C . VAL A 1 79 ? 19.83215 -28.31826 -58.26346 1.000 70.03768 99 VAL A C 1
ATOM 552 O O . VAL A 1 79 ? 19.29928 -27.68363 -57.34577 1.000 65.33291 99 VAL A O 1
ATOM 556 N N . SER A 1 80 ? 19.60269 -29.61578 -58.45909 1.000 66.83809 100 SER A N 1
ATOM 557 C CA . SER A 1 80 ? 18.77382 -30.40012 -57.55307 1.000 65.65595 100 SER A CA 1
ATOM 558 C C . SER A 1 80 ? 19.55137 -31.62815 -57.11221 1.000 61.38212 100 SER A C 1
ATOM 559 O O . SER A 1 80 ? 20.19941 -32.28978 -57.92624 1.000 64.65627 100 SER A O 1
ATOM 562 N N . LEU A 1 81 ? 19.48084 -31.92587 -55.81991 1.000 65.22132 101 LEU A N 1
ATOM 563 C CA . LEU A 1 81 ? 20.26806 -32.97556 -55.18948 1.000 53.63613 101 LEU A CA 1
ATOM 564 C C . LEU A 1 81 ? 19.38228 -34.15911 -54.82857 1.000 44.08723 101 LEU A C 1
ATOM 565 O O . LEU A 1 81 ? 18.15231 -34.08371 -54.83018 1.000 53.89243 101 LEU A O 1
ATOM 570 N N . VAL A 1 82 ? 20.03086 -35.25704 -54.48503 1.000 48.29597 102 VAL A N 1
ATOM 571 C CA . VAL A 1 82 ? 19.34023 -36.43056 -53.97640 1.000 57.36792 102 VAL A CA 1
ATOM 572 C C . VAL A 1 82 ? 20.05119 -36.86399 -52.69925 1.000 60.92230 102 VAL A C 1
ATOM 573 O O . VAL A 1 82 ? 21.24271 -36.59362 -52.50696 1.000 52.11203 102 VAL A O 1
ATOM 577 N N . LEU A 1 83 ? 19.30658 -37.49317 -51.79778 1.000 67.55862 103 LEU A N 1
ATOM 578 C CA . LEU A 1 83 ? 19.89957 -38.06147 -50.59733 1.000 60.63339 103 LEU A CA 1
ATOM 579 C C . LEU A 1 83 ? 20.15970 -39.55298 -50.79044 1.000 67.46598 103 LEU A C 1
ATOM 580 O O . LEU A 1 83 ? 19.60373 -40.19854 -51.68253 1.000 71.55337 103 LEU A O 1
ATOM 585 N N . GLU A 1 84 ? 21.02145 -40.09035 -49.93223 1.000 72.13022 104 GLU A N 1
ATOM 586 C CA . GLU A 1 84 ? 21.23123 -41.52846 -49.85662 1.000 81.33971 104 GLU A CA 1
ATOM 587 C C . GLU A 1 84 ? 19.92186 -42.24769 -49.53902 1.000 80.45264 104 GLU A C 1
ATOM 588 O O . GLU A 1 84 ? 19.00801 -41.68739 -48.92255 1.000 75.10892 104 GLU A O 1
ATOM 594 N N . ALA A 1 85 ? 19.84389 -43.50858 -49.95643 1.000 84.28014 105 ALA A N 1
ATOM 595 C CA . ALA A 1 85 ? 18.68040 -44.34632 -49.68009 1.000 88.58406 105 ALA A CA 1
ATOM 596 C C . ALA A 1 85 ? 18.42071 -44.48108 -48.17633 1.000 100.33017 105 ALA A C 1
ATOM 597 O O . ALA A 1 85 ? 17.95630 -45.52048 -47.70102 1.000 109.64979 105 ALA A O 1
ATOM 599 N N . ASN B 2 5 ? 9.16755 -19.55465 -35.45341 1.000 93.67442 321 ASN B N 1
ATOM 600 C CA . ASN B 2 5 ? 9.93595 -19.15024 -36.62559 1.000 86.07274 321 ASN B CA 1
ATOM 601 C C . ASN B 2 5 ? 11.43330 -19.37526 -36.38963 1.000 67.22540 321 ASN B C 1
ATOM 602 O O . ASN B 2 5 ? 11.81303 -20.13100 -35.49945 1.000 68.42998 321 ASN B O 1
ATOM 607 N N A TYR B 2 6 ? 12.26963 -18.73341 -37.19781 0.500 54.97023 322 TYR B N 1
ATOM 608 N N B TYR B 2 6 ? 12.27699 -18.69051 -37.16171 0.500 55.24848 322 TYR B N 1
ATOM 609 C CA A TYR B 2 6 ? 13.70118 -18.95876 -37.11094 0.500 48.69099 322 TYR B CA 1
ATOM 610 C CA B TYR B 2 6 ? 13.71609 -18.92743 -37.18347 0.500 48.45927 322 TYR B CA 1
ATOM 611 C C A TYR B 2 6 ? 14.35509 -18.00930 -36.11241 0.500 48.32600 322 TYR B C 1
ATOM 612 C C B TYR B 2 6 ? 14.45352 -17.94397 -36.27138 0.500 48.26780 322 TYR B C 1
ATOM 613 O O A TYR B 2 6 ? 13.84630 -16.92554 -35.81529 0.500 47.53149 322 TYR B O 1
ATOM 614 O O B TYR B 2 6 ? 14.07266 -16.77233 -36.16801 0.500 45.15606 322 TYR B O 1
ATOM 631 N N . CYS B 2 7 ? 15.51682 -18.43305 -35.62108 1.000 48.52474 323 CYS B N 1
ATOM 632 C CA . CYS B 2 7 ? 16.27405 -17.69531 -34.61391 1.000 51.45236 323 CYS B CA 1
ATOM 633 C C . CYS B 2 7 ? 16.52763 -16.25647 -35.02684 1.000 56.08371 323 CYS B C 1
ATOM 634 O O . CYS B 2 7 ? 17.13683 -16.00081 -36.06385 1.000 46.20144 323 CYS B O 1
ATOM 637 N N . LYS B 2 8 ? 16.08550 -15.31526 -34.19508 1.000 59.20382 324 LYS B N 1
ATOM 638 C CA . LYS B 2 8 ? 16.26696 -13.90207 -34.49796 1.000 57.36711 324 LYS B CA 1
ATOM 639 C C . LYS B 2 8 ? 16.03017 -13.07875 -33.23638 1.000 50.23108 324 LYS B C 1
ATOM 640 O O . LYS B 2 8 ? 15.38479 -13.52857 -32.28227 1.000 44.86569 324 LYS B O 1
ATOM 646 N N . ARG B 2 9 ? 16.55818 -11.85940 -33.25148 1.000 40.62662 325 ARG B N 1
ATOM 647 C CA . ARG B 2 9 ? 16.25915 -10.91975 -32.18693 1.000 48.74652 325 ARG B CA 1
ATOM 648 C C . ARG B 2 9 ? 14.82100 -10.42618 -32.31436 1.000 54.52699 325 ARG B C 1
ATOM 649 O O . ARG B 2 9 ? 14.33829 -10.14083 -33.41292 1.000 64.66463 325 ARG B O 1
ATOM 657 N N . THR B 2 10 ? 14.12906 -10.35905 -31.18641 1.000 46.32572 326 THR B N 1
ATOM 658 C CA . THR B 2 10 ? 12.74068 -9.94035 -31.09017 1.000 46.46972 326 THR B CA 1
ATOM 659 C C . THR B 2 10 ? 12.59384 -8.92062 -29.96640 1.000 52.74391 326 THR B C 1
ATOM 660 O O . THR B 2 10 ? 13.47045 -8.80376 -29.10132 1.000 43.16972 326 THR B O 1
ATOM 664 N N . PRO B 2 11 ? 11.51725 -8.13311 -29.97356 1.000 60.25769 327 PRO B N 1
ATOM 665 C CA . PRO B 2 11 ? 11.32881 -7.14495 -28.89797 1.000 52.67669 327 PRO B CA 1
ATOM 666 C C . PRO B 2 11 ? 11.12122 -7.80083 -27.54079 1.000 59.14764 327 PRO B C 1
ATOM 667 O O . PRO B 2 11 ? 10.52344 -8.87399 -27.42725 1.000 63.97050 327 PRO B O 1
ATOM 671 N N . LEU B 2 12 ? 11.63486 -7.13598 -26.50449 1.000 54.99312 328 LEU B N 1
ATOM 672 C CA . LEU B 2 12 ? 11.35523 -7.50953 -25.11824 1.000 42.95992 328 LEU B CA 1
ATOM 673 C C . LEU B 2 12 ? 11.61164 -6.27823 -24.26076 1.000 46.79048 328 LEU B C 1
ATOM 674 O O . LEU B 2 12 ? 12.76832 -5.89787 -24.04939 1.000 48.93959 328 LEU B O 1
ATOM 679 N N . TYR B 2 13 ? 10.54498 -5.64799 -23.79408 1.000 48.35685 329 TYR B N 1
ATOM 680 C CA . TYR B 2 13 ? 10.66704 -4.48550 -22.93327 1.000 51.80135 329 TYR B CA 1
ATOM 681 C C . TYR B 2 13 ? 10.62676 -4.92122 -21.46733 1.000 52.43821 329 TYR B C 1
ATOM 682 O O . TYR B 2 13 ? 9.73411 -5.66674 -21.05207 1.000 57.83693 329 TYR B O 1
ATOM 691 N N . ILE B 2 14 ? 11.59448 -4.45266 -20.68952 1.000 48.92206 330 ILE B N 1
ATOM 692 C CA . ILE B 2 14 ? 11.70862 -4.79614 -19.27389 1.000 46.83493 330 ILE B CA 1
ATOM 693 C C . ILE B 2 14 ? 11.24927 -3.60595 -18.45073 1.000 44.06253 330 ILE B C 1
ATOM 694 O O . ILE B 2 14 ? 11.81301 -2.51557 -18.57118 1.000 47.93865 330 ILE B O 1
ATOM 699 N N . ASP B 2 15 ? 10.24493 -3.80965 -17.60407 1.000 45.22040 331 ASP B N 1
ATOM 700 C CA . ASP B 2 15 ? 9.85472 -2.82566 -16.60331 1.000 44.89962 331 ASP B CA 1
ATOM 701 C C . ASP B 2 15 ? 10.49362 -3.20878 -15.27128 1.000 40.79880 331 ASP B C 1
ATOM 702 O O . ASP B 2 15 ? 10.22400 -4.29030 -14.74057 1.000 43.37131 331 ASP B O 1
ATOM 707 N N . PHE B 2 16 ? 11.33634 -2.31943 -14.73108 1.000 32.06679 332 PHE B N 1
ATOM 708 C CA . PHE B 2 16 ? 12.07982 -2.65438 -13.52125 1.000 33.11568 332 PHE B CA 1
ATOM 709 C C . PHE B 2 16 ? 11.15771 -2.84266 -12.32982 1.000 41.72068 332 PHE B C 1
ATOM 710 O O . PHE B 2 16 ? 11.48496 -3.59915 -11.41136 1.000 46.39544 332 PHE B O 1
ATOM 718 N N . LYS B 2 17 ? 10.01127 -2.16569 -12.32063 1.000 45.68458 333 LYS B N 1
ATOM 719 C CA . LYS B 2 17 ? 9.10262 -2.32073 -11.19562 1.000 50.48083 333 LYS B CA 1
ATOM 720 C C . LYS B 2 17 ? 8.48800 -3.71311 -11.18872 1.000 48.97565 333 LYS B C 1
ATOM 721 O O . LYS B 2 17 ? 8.29263 -4.30904 -10.12174 1.000 49.69784 333 LYS B O 1
ATOM 727 N N . GLU B 2 18 ? 8.20626 -4.26055 -12.37091 1.000 52.58677 334 GLU B N 1
ATOM 728 C CA . GLU B 2 18 ? 7.56006 -5.56350 -12.44099 1.000 58.07836 334 GLU B CA 1
ATOM 729 C C . GLU B 2 18 ? 8.42158 -6.65335 -11.83241 1.000 58.94370 334 GLU B C 1
ATOM 730 O O . GLU B 2 18 ? 7.88739 -7.63648 -11.30856 1.000 68.63470 334 GLU B O 1
ATOM 736 N N . ILE B 2 19 ? 9.74465 -6.51086 -11.88230 1.000 44.79160 335 ILE B N 1
ATOM 737 C CA . ILE B 2 19 ? 10.61475 -7.52720 -11.30991 1.000 46.23258 335 ILE B CA 1
ATOM 738 C C . ILE B 2 19 ? 11.22087 -7.08248 -9.98756 1.000 41.53249 335 ILE B C 1
ATOM 739 O O . ILE B 2 19 ? 12.10327 -7.75804 -9.46586 1.000 38.45148 335 ILE B O 1
ATOM 744 N N . GLY B 2 20 ? 10.78654 -5.95347 -9.43932 1.000 45.72557 336 GLY B N 1
ATOM 745 C CA . GLY B 2 20 ? 11.26608 -5.52090 -8.14548 1.000 32.66564 336 GLY B CA 1
ATOM 746 C C . GLY B 2 20 ? 12.60084 -4.80585 -8.13842 1.000 44.58783 336 GLY B C 1
ATOM 747 O O . GLY B 2 20 ? 13.12060 -4.52630 -7.05389 1.000 47.55382 336 GLY B O 1
ATOM 748 N N . TRP B 2 21 ? 13.18282 -4.49660 -9.30110 1.000 40.76285 337 TRP B N 1
ATOM 749 C CA . TRP B 2 21 ? 14.48932 -3.84868 -9.29944 1.000 39.51677 337 TRP B CA 1
ATOM 750 C C . TRP B 2 21 ? 14.40697 -2.33549 -9.13651 1.000 37.15684 337 TRP B C 1
ATOM 751 O O . TRP B 2 21 ? 15.44911 -1.68265 -9.01022 1.000 44.68533 337 TRP B O 1
ATOM 762 N N . ASP B 2 22 ? 13.20738 -1.76277 -9.14719 1.000 42.34185 338 ASP B N 1
ATOM 763 C CA . ASP B 2 22 ? 13.06089 -0.32973 -8.92359 1.000 44.30385 338 ASP B CA 1
ATOM 764 C C . ASP B 2 22 ? 13.43099 0.08111 -7.49819 1.000 43.58957 338 ASP B C 1
ATOM 765 O O . ASP B 2 22 ? 13.61220 1.27107 -7.24022 1.000 53.10693 338 ASP B O 1
ATOM 770 N N . SER B 2 23 ? 13.52922 -0.86938 -6.56428 1.000 42.28865 339 SER B N 1
ATOM 771 C CA . SER B 2 23 ? 13.99616 -0.53211 -5.22619 1.000 45.97895 339 SER B CA 1
ATOM 772 C C . SER B 2 23 ? 15.40205 0.05757 -5.25138 1.000 50.03742 339 SER B C 1
ATOM 773 O O . SER B 2 23 ? 15.74521 0.86906 -4.38857 1.000 67.94181 339 SER B O 1
ATOM 776 N N . TRP B 2 24 ? 16.22550 -0.31960 -6.23119 1.000 49.83389 340 TRP B N 1
ATOM 777 C CA . TRP B 2 24 ? 17.58208 0.19169 -6.32174 1.000 43.59088 340 TRP B CA 1
ATOM 778 C C . TRP B 2 24 ? 17.93473 0.83957 -7.65662 1.000 52.63339 340 TRP B C 1
ATOM 779 O O . TRP B 2 24 ? 18.86308 1.65317 -7.68781 1.000 55.92221 340 TRP B O 1
ATOM 790 N N . ILE B 2 25 ? 17.24789 0.51745 -8.75137 1.000 52.70542 341 ILE B N 1
ATOM 791 C CA . ILE B 2 25 ? 17.45611 1.23447 -10.00883 1.000 45.92814 341 ILE B CA 1
ATOM 792 C C . ILE B 2 25 ? 16.48357 2.40452 -10.03693 1.000 50.80084 341 ILE B C 1
ATOM 793 O O . ILE B 2 25 ? 15.26756 2.20943 -10.04942 1.000 56.87151 341 ILE B O 1
ATOM 798 N N . ILE B 2 26 ? 17.02637 3.62336 -10.02154 1.000 47.82783 342 ILE B N 1
ATOM 799 C CA . ILE B 2 26 ? 16.20820 4.82953 -9.93838 1.000 49.02491 342 ILE B CA 1
ATOM 800 C C . ILE B 2 26 ? 15.72647 5.25758 -11.31685 1.000 46.22241 342 ILE B C 1
ATOM 801 O O . ILE B 2 26 ? 14.60070 5.73559 -11.47036 1.000 54.30665 342 ILE B O 1
ATOM 806 N N . ALA B 2 27 ? 16.56521 5.10376 -12.33864 1.000 45.19132 343 ALA B N 1
ATOM 807 C CA . ALA B 2 27 ? 16.19365 5.49182 -13.69185 1.000 46.59976 343 ALA B CA 1
ATOM 808 C C . ALA B 2 27 ? 17.04263 4.69183 -14.66550 1.000 50.57258 343 ALA B C 1
ATOM 809 O O . ALA B 2 27 ? 18.20603 4.39862 -14.36474 1.000 52.79905 343 ALA B O 1
ATOM 811 N N . PRO B 2 28 ? 16.50131 4.32443 -15.83821 1.000 47.54561 344 PRO B N 1
ATOM 812 C CA . PRO B 2 28 ? 15.14912 4.65705 -16.30864 1.000 49.11866 344 PRO B CA 1
ATOM 813 C C . PRO B 2 28 ? 14.14981 3.67495 -15.69667 1.000 46.79466 344 PRO B C 1
ATOM 814 O O . PRO B 2 28 ? 14.60166 2.75893 -15.01218 1.000 50.79639 344 PRO B O 1
ATOM 818 N N . PRO B 2 29 ? 12.83920 3.85293 -15.89998 1.000 47.58770 345 PRO B N 1
ATOM 819 C CA . PRO B 2 29 ? 11.88801 2.88447 -15.32825 1.000 41.24744 345 PRO B CA 1
ATOM 820 C C . PRO B 2 29 ? 11.92159 1.55174 -16.03399 1.000 47.81674 345 PRO B C 1
ATOM 821 O O . PRO B 2 29 ? 11.37228 0.57598 -15.50960 1.000 50.83136 345 PRO B O 1
ATOM 825 N N . GLY B 2 30 ? 12.54082 1.48343 -17.20372 1.000 48.34688 346 GLY B N 1
ATOM 826 C CA . GLY B 2 30 ? 12.66702 0.23191 -17.92520 1.000 36.88586 346 GLY B CA 1
ATOM 827 C C . GLY B 2 30 ? 13.42391 0.46642 -19.21035 1.000 49.63883 346 GLY B C 1
ATO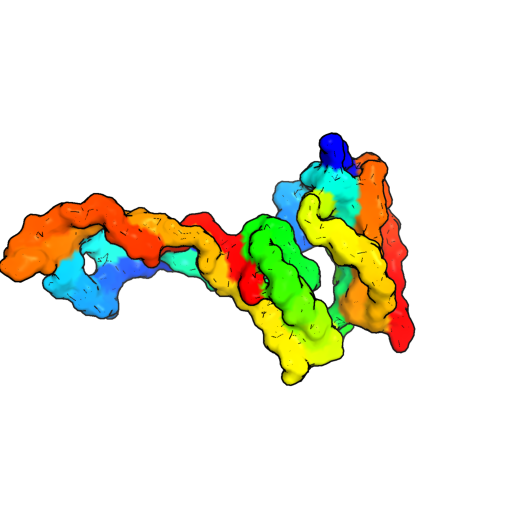M 828 O O . GLY B 2 30 ? 13.82167 1.59256 -19.52449 1.000 57.98550 346 GLY B O 1
ATOM 829 N N . TYR B 2 31 ? 13.60809 -0.61177 -19.97175 1.000 44.71642 347 TYR B N 1
ATOM 830 C CA . TYR B 2 31 ? 14.38573 -0.47759 -21.19228 1.000 50.27533 347 TYR B CA 1
ATOM 831 C C . TYR B 2 31 ? 14.10946 -1.64622 -22.12397 1.000 52.74620 347 TYR B C 1
ATOM 832 O O . TYR B 2 31 ? 13.54658 -2.67203 -21.72754 1.000 49.47401 347 TYR B O 1
ATOM 841 N N . GLU B 2 32 ? 14.55558 -1.47653 -23.36457 1.000 53.27804 348 GLU B N 1
ATOM 842 C CA . GLU B 2 32 ? 14.40243 -2.47108 -24.42701 1.000 47.68297 348 GLU B CA 1
ATOM 843 C C . GLU B 2 32 ? 15.54794 -3.46510 -24.33586 1.000 44.77827 348 GLU B C 1
ATOM 844 O O . GLU B 2 32 ? 16.67390 -3.18942 -24.76390 1.000 50.37378 348 GLU B O 1
ATOM 850 N N . ALA B 2 33 ? 15.26469 -4.63598 -23.77701 1.000 40.85002 349 ALA B N 1
ATOM 851 C CA . ALA B 2 33 ? 16.31600 -5.61949 -23.59507 1.000 42.97382 349 ALA B CA 1
ATOM 852 C C . ALA B 2 33 ? 16.47519 -6.52852 -24.80264 1.000 44.96994 349 ALA B C 1
ATOM 853 O O . ALA B 2 33 ? 17.57642 -7.04528 -25.03632 1.000 42.89432 349 ALA B O 1
ATOM 855 N N . TYR B 2 34 ? 15.39635 -6.72492 -25.56232 1.000 40.21469 350 TYR B N 1
ATOM 856 C CA . TYR B 2 34 ? 15.32619 -7.70423 -26.64194 1.000 46.44223 350 TYR B CA 1
ATOM 857 C C . TYR B 2 34 ? 15.47086 -9.12749 -26.11441 1.000 52.54967 350 TYR B C 1
ATOM 858 O O . TYR B 2 34 ? 15.82597 -9.34162 -24.94846 1.000 46.50522 350 TYR B O 1
ATOM 867 N N . GLU B 2 35 ? 15.16702 -10.10149 -26.97017 1.000 48.92133 351 GLU B N 1
ATOM 868 C CA . GLU B 2 35 ? 15.44548 -11.50315 -26.70098 1.000 44.99392 351 GLU B CA 1
ATOM 869 C C . GLU B 2 35 ? 15.69534 -12.21241 -28.02540 1.000 51.39770 351 GLU B C 1
ATOM 870 O O . GLU B 2 35 ? 15.32269 -11.72469 -29.09748 1.000 55.57798 351 GLU B O 1
ATOM 876 N N . CYS B 2 36 ? 16.33812 -13.36848 -27.93890 1.000 42.21646 352 CYS B N 1
ATOM 877 C CA . CYS B 2 36 ? 16.57647 -14.22256 -29.09567 1.000 47.94225 352 CYS B CA 1
ATOM 878 C C . CYS B 2 36 ? 15.56551 -15.36308 -29.08136 1.000 52.39927 352 CYS B C 1
ATOM 879 O O . CYS B 2 36 ? 15.58802 -16.20352 -28.17601 1.000 64.78412 352 CYS B O 1
ATOM 882 N N . ARG B 2 37 ? 14.67677 -15.37961 -30.08108 1.000 47.81340 353 ARG B N 1
ATOM 883 C CA . ARG B 2 37 ? 13.59823 -16.35669 -30.19497 1.000 49.32202 353 ARG B CA 1
ATOM 884 C C . ARG B 2 37 ? 13.66387 -17.06098 -31.54330 1.000 56.55912 353 ARG B C 1
ATOM 885 O O . ARG B 2 37 ? 13.93167 -16.42748 -32.57114 1.000 53.92103 353 ARG B O 1
ATOM 893 N N . GLY B 2 38 ? 13.40217 -18.36432 -31.53579 1.000 52.61464 354 GLY B N 1
ATOM 894 C CA . GLY B 2 38 ? 13.32942 -19.15883 -32.74693 1.000 58.40054 354 GLY B CA 1
ATOM 895 C C . GLY B 2 38 ? 14.17694 -20.41791 -32.66758 1.000 61.30589 354 GLY B C 1
ATOM 896 O O . GLY B 2 38 ? 14.96523 -20.62547 -31.74641 1.000 58.56811 354 GLY B O 1
ATOM 897 N N . VAL B 2 39 ? 13.99142 -21.27050 -33.68486 1.000 53.86239 355 VAL B N 1
ATOM 898 C CA . VAL B 2 39 ? 14.71066 -22.53356 -33.80256 1.000 57.40916 355 VAL B CA 1
ATOM 899 C C . VAL B 2 39 ? 15.97348 -22.34577 -34.63719 1.000 57.56641 355 VAL B C 1
ATOM 900 O O . VAL B 2 39 ? 16.06460 -21.47053 -35.50513 1.000 54.43828 355 VAL B O 1
ATOM 904 N N . CYS B 2 40 ? 16.96807 -23.18104 -34.36104 1.000 51.93545 356 CYS B N 1
ATOM 905 C CA . CYS B 2 40 ? 18.21748 -23.21209 -35.10909 1.000 48.86689 356 CYS B CA 1
ATOM 906 C C . CYS B 2 40 ? 18.21415 -24.50643 -35.91636 1.000 53.22400 356 CYS B C 1
ATOM 907 O O . CYS B 2 40 ? 18.73339 -25.53343 -35.48240 1.000 55.67825 356 CYS B O 1
ATOM 910 N N . ASN B 2 41 ? 17.60751 -24.45416 -37.10144 1.000 55.18024 357 ASN B N 1
ATOM 911 C CA . ASN B 2 41 ? 17.47356 -25.64059 -37.94109 1.000 60.75649 357 ASN B CA 1
ATOM 912 C C . ASN B 2 41 ? 18.61830 -25.72698 -38.93335 1.000 52.67786 357 ASN B C 1
ATOM 913 O O . ASN B 2 41 ? 19.03462 -24.71812 -39.50921 1.000 61.36150 357 ASN B O 1
ATOM 918 N N . TYR B 2 42 ? 19.13096 -26.93624 -39.12278 1.000 53.16947 358 TYR B N 1
ATOM 919 C CA . TYR B 2 42 ? 20.16096 -27.13676 -40.13150 1.000 48.94988 358 TYR B CA 1
ATOM 920 C C . TYR B 2 42 ? 19.62064 -26.77393 -41.51541 1.000 47.87004 358 TYR B C 1
ATOM 921 O O . TYR B 2 42 ? 18.49323 -27.14832 -41.86398 1.000 56.04559 358 TYR B O 1
ATOM 930 N N . PRO B 2 43 ? 20.38813 -26.03963 -42.33134 1.000 46.50146 359 PRO B N 1
ATOM 931 C CA . PRO B 2 43 ? 21.74485 -25.54740 -42.06626 1.000 48.21145 359 PRO B CA 1
ATOM 932 C C . PRO B 2 43 ? 21.75723 -24.20331 -41.31649 1.000 51.82539 359 PRO B C 1
ATOM 933 O O . PRO B 2 43 ? 20.84128 -23.39662 -41.48029 1.000 49.93111 359 PRO B O 1
ATOM 937 N N . LEU B 2 44 ? 22.78837 -23.98172 -40.50377 1.000 45.42803 360 LEU B N 1
ATOM 938 C CA . LEU B 2 44 ? 22.84471 -22.83006 -39.60942 1.000 45.93640 360 LEU B CA 1
ATOM 939 C C . LEU B 2 44 ? 23.39849 -21.63742 -40.37694 1.000 45.01861 360 LEU B C 1
ATOM 940 O O . LEU B 2 44 ? 24.57889 -21.62579 -40.74140 1.000 40.62509 360 LEU B O 1
ATOM 945 N N . ALA B 2 45 ? 22.55069 -20.63152 -40.60641 1.000 49.87702 361 ALA B N 1
ATOM 946 C CA . ALA B 2 45 ? 22.92874 -19.46555 -41.39974 1.000 47.11719 361 ALA B CA 1
ATOM 947 C C . ALA B 2 45 ? 24.17203 -18.80697 -40.82990 1.000 55.83132 361 ALA B C 1
ATOM 948 O O . ALA B 2 45 ? 24.37885 -18.77781 -39.61421 1.000 61.55196 361 ALA B O 1
ATOM 950 N N . GLU B 2 46 ? 25.00410 -18.27052 -41.71763 1.000 59.06034 362 GLU B N 1
ATOM 951 C CA . GLU B 2 46 ? 26.29489 -17.76393 -41.28154 1.000 53.39450 362 GLU B CA 1
ATOM 952 C C . GLU B 2 46 ? 26.16951 -16.48013 -40.48227 1.000 46.65543 362 GLU B C 1
ATOM 953 O O . GLU B 2 46 ? 27.10871 -16.13112 -39.76420 1.000 50.66783 362 GLU B O 1
ATOM 959 N N . HIS B 2 47 ? 25.04122 -15.76780 -40.59302 1.000 43.94864 363 HIS B N 1
ATOM 960 C CA . HIS B 2 47 ? 24.84699 -14.57545 -39.77849 1.000 54.57449 363 HIS B CA 1
ATOM 961 C C . HIS B 2 47 ? 24.50558 -14.92234 -38.33312 1.000 62.27112 363 HIS B C 1
ATOM 962 O O . HIS B 2 47 ? 24.59197 -14.05497 -37.45798 1.000 67.77246 363 HIS B O 1
ATOM 969 N N . LEU B 2 48 ? 24.13491 -16.16627 -38.06169 1.000 55.50574 364 LEU B N 1
ATOM 970 C CA . LEU B 2 48 ? 24.00532 -16.66336 -36.69988 1.000 43.62830 364 LEU B CA 1
ATOM 971 C C . LEU B 2 48 ? 25.32560 -17.16408 -36.13327 1.000 50.37465 364 LEU B C 1
ATOM 972 O O . LEU B 2 48 ? 25.32736 -17.79347 -35.06702 1.000 49.87883 364 LEU B O 1
ATOM 977 N N . THR B 2 49 ? 26.44303 -16.88722 -36.82731 1.000 47.03309 365 THR B N 1
ATOM 978 C CA . THR B 2 49 ? 27.82147 -17.22827 -36.46906 1.000 43.33365 365 THR B CA 1
ATOM 979 C C . THR B 2 49 ? 27.94737 -18.56243 -35.74181 1.000 39.04516 365 THR B C 1
ATOM 980 O O . THR B 2 49 ? 28.60374 -18.63376 -34.69531 1.000 41.95052 365 THR B O 1
ATOM 984 N N . PRO B 2 50 ? 27.39954 -19.64750 -36.29183 1.000 43.22812 366 PRO B N 1
ATOM 985 C CA . PRO B 2 50 ? 27.50020 -20.94245 -35.60586 1.000 35.63347 366 PRO B CA 1
ATOM 986 C C . PRO B 2 50 ? 28.95061 -21.34579 -35.39006 1.000 37.64983 366 PRO B C 1
ATOM 987 O O . PRO B 2 50 ? 29.82686 -21.05292 -36.20321 1.000 44.51745 366 PRO B O 1
ATOM 991 N N . THR B 2 51 ? 29.20223 -21.99020 -34.25828 1.000 41.28050 367 THR B N 1
ATOM 992 C CA . THR B 2 51 ? 30.46891 -22.65981 -34.00416 1.000 33.81440 367 THR B CA 1
ATOM 993 C C . THR B 2 51 ? 30.49831 -23.97378 -34.77327 1.000 36.86472 367 THR B C 1
ATOM 994 O O . THR B 2 51 ? 29.46681 -24.46916 -35.23652 1.000 41.94330 367 THR B O 1
ATOM 998 N N . LYS B 2 52 ? 31.68503 -24.57357 -34.85441 1.000 33.75500 368 LYS B N 1
ATOM 999 C CA . LYS B 2 52 ? 31.78574 -25.92106 -35.40832 1.000 38.47892 368 LYS B CA 1
ATOM 1000 C C . LYS B 2 52 ? 31.02221 -26.92367 -34.55290 1.000 35.40672 368 LYS B C 1
ATOM 1001 O O . LYS B 2 52 ? 30.34894 -27.82215 -35.07897 1.000 36.65844 368 LYS B O 1
ATOM 1007 N N . HIS B 2 53 ? 31.10924 -26.78187 -33.22772 1.000 40.05307 369 HIS B N 1
ATOM 1008 C CA . HIS B 2 53 ? 30.36277 -27.66707 -32.34549 1.000 33.98241 369 HIS B CA 1
ATOM 1009 C C . HIS B 2 53 ? 28.86582 -27.57834 -32.62390 1.000 32.67860 369 HIS B C 1
ATOM 1010 O O . HIS B 2 53 ? 28.18418 -28.60128 -32.73361 1.000 32.94160 369 HIS B O 1
ATOM 1017 N N . ALA B 2 54 ? 28.33196 -26.35852 -32.73274 1.000 31.83587 370 ALA B N 1
ATOM 1018 C CA . ALA B 2 54 ? 26.90745 -26.21964 -33.01938 1.000 35.61148 370 ALA B CA 1
ATOM 1019 C C . ALA B 2 54 ? 26.53886 -26.88519 -34.34695 1.000 35.65039 370 ALA B C 1
ATOM 1020 O O . ALA B 2 54 ? 25.51470 -27.57340 -34.43998 1.000 38.17017 370 ALA B O 1
ATOM 1022 N N . ILE B 2 55 ? 27.38558 -26.73086 -35.37033 1.000 42.40250 371 ILE B N 1
ATOM 1023 C CA . ILE B 2 55 ? 27.10850 -27.33905 -36.67316 1.000 37.40805 371 ILE B CA 1
ATOM 1024 C C . ILE B 2 55 ? 27.11177 -28.85613 -36.56302 1.000 31.56292 371 ILE B C 1
ATOM 1025 O O . ILE B 2 55 ? 26.20017 -29.53948 -37.04985 1.000 31.17421 371 ILE B O 1
ATOM 1030 N N . ILE B 2 56 ? 28.12588 -29.40326 -35.89727 1.000 32.74993 372 ILE B N 1
ATOM 1031 C CA . ILE B 2 56 ? 28.20706 -30.85099 -35.72937 1.000 38.91344 372 ILE B CA 1
ATOM 1032 C C . ILE B 2 56 ? 27.02254 -31.36222 -34.91489 1.000 38.78088 372 ILE B C 1
ATOM 1033 O O . ILE B 2 56 ? 26.38753 -32.36195 -35.27014 1.000 36.89233 372 ILE B O 1
ATOM 1038 N N . GLN B 2 57 ? 26.69815 -30.67908 -33.81741 1.000 33.52725 373 GLN B N 1
ATOM 1039 C CA . GLN B 2 57 ? 25.55644 -31.10524 -33.02079 1.000 44.70433 373 GLN B CA 1
ATOM 1040 C C . GLN B 2 57 ? 24.26744 -31.02603 -33.82910 1.000 34.68269 373 GLN B C 1
ATOM 1041 O O . GLN B 2 57 ? 23.44111 -31.94203 -33.77882 1.000 35.86560 373 GLN B O 1
ATOM 1047 N N . ALA B 2 58 ? 24.07635 -29.93789 -34.58182 1.000 33.60382 374 ALA B N 1
ATOM 1048 C CA . ALA B 2 58 ? 22.91615 -29.86037 -35.46470 1.000 32.92125 374 ALA B CA 1
ATOM 1049 C C . ALA B 2 58 ? 22.86794 -31.04535 -36.42137 1.000 38.05998 374 ALA B C 1
ATOM 1050 O O . ALA B 2 58 ? 21.79765 -31.61112 -36.66327 1.000 42.41360 374 ALA B O 1
ATOM 1052 N N . LEU B 2 59 ? 24.02416 -31.45319 -36.95741 1.000 36.31297 375 LEU B N 1
ATOM 1053 C CA . LEU B 2 59 ? 24.05874 -32.60039 -37.86528 1.000 34.83714 375 LEU B CA 1
ATOM 1054 C C . LEU B 2 59 ? 23.68485 -33.90134 -37.16074 1.000 41.37300 375 LEU B C 1
ATOM 1055 O O . LEU B 2 59 ? 22.94734 -34.72172 -37.71694 1.000 42.43574 375 LEU B O 1
ATOM 1060 N N . VAL B 2 60 ? 24.19449 -34.12426 -35.94908 1.000 46.42430 376 VAL B N 1
ATOM 1061 C CA . VAL B 2 60 ? 23.84569 -35.34753 -35.23029 1.000 51.26850 376 VAL B CA 1
ATOM 1062 C C . VAL B 2 60 ? 22.35815 -35.36438 -34.89899 1.000 51.34591 376 VAL B C 1
ATOM 1063 O O . VAL B 2 60 ? 21.69467 -36.40511 -35.00362 1.000 48.18942 376 VAL B O 1
ATOM 1067 N N . HIS B 2 61 ? 21.81283 -34.21206 -34.49244 1.000 46.38985 377 HIS B N 1
ATOM 1068 C CA . HIS B 2 61 ? 20.39315 -34.13931 -34.16792 1.000 51.22958 377 HIS B CA 1
ATOM 1069 C C . HIS B 2 61 ? 19.53945 -34.48737 -35.37463 1.000 55.76848 377 HIS B C 1
ATOM 1070 O O . HIS B 2 61 ? 18.50329 -35.14766 -35.24105 1.000 55.85738 377 HIS B O 1
ATOM 1077 N N . LEU B 2 62 ? 19.95550 -34.02980 -36.55804 1.000 50.26781 378 LEU B N 1
ATOM 1078 C CA . LEU B 2 62 ? 19.27575 -34.38596 -37.79767 1.000 55.13876 378 LEU B CA 1
ATOM 1079 C C . LEU B 2 62 ? 19.22400 -35.89454 -37.99113 1.000 64.78735 378 LEU B C 1
ATOM 1080 O O . LEU B 2 62 ? 18.19338 -36.44402 -38.39682 1.000 75.27728 378 LEU B O 1
ATOM 1085 N N . LYS B 2 63 ? 20.33450 -36.58040 -37.71575 1.000 63.33907 379 LYS B N 1
ATOM 1086 C CA . LYS B 2 63 ? 20.38173 -38.02741 -37.88961 1.000 58.53312 379 LYS B CA 1
ATOM 1087 C C . LYS B 2 63 ? 19.60210 -38.75423 -36.80753 1.000 57.81203 379 LYS B C 1
ATOM 1088 O O . LYS B 2 63 ? 18.98179 -39.78235 -37.08138 1.000 67.22012 379 LYS B O 1
ATOM 1094 N N . ASN B 2 64 ? 19.61371 -38.24626 -35.58170 1.000 62.43431 380 ASN B N 1
ATOM 1095 C CA . ASN B 2 64 ? 18.90664 -38.89924 -34.48169 1.000 64.65096 380 ASN B CA 1
ATOM 1096 C C . ASN B 2 64 ? 18.54645 -37.82803 -33.46465 1.000 65.22749 380 ASN B C 1
ATOM 1097 O O . ASN B 2 64 ? 19.43762 -37.26334 -32.82182 1.000 62.50149 380 ASN B O 1
ATOM 1102 N N . SER B 2 65 ? 17.24698 -37.56294 -33.30205 1.000 73.38018 381 SER B N 1
ATOM 1103 C CA . SER B 2 65 ? 16.81731 -36.49583 -32.40287 1.000 70.18319 381 SER B CA 1
ATOM 1104 C C . SER B 2 65 ? 16.99245 -36.84652 -30.93504 1.000 73.01329 381 SER B C 1
ATOM 1105 O O . SER B 2 65 ? 16.87782 -35.95406 -30.08608 1.000 78.24452 381 SER B O 1
ATOM 1108 N N . GLN B 2 66 ? 17.26659 -38.10727 -30.60866 1.000 76.32982 382 GLN B N 1
ATOM 1109 C CA . GLN B 2 66 ? 17.49056 -38.48571 -29.22292 1.000 81.99606 382 GLN B CA 1
ATOM 1110 C C . GLN B 2 66 ? 18.96354 -38.56840 -28.84737 1.000 85.45593 382 GLN B C 1
ATOM 1111 O O . GLN B 2 66 ? 19.27115 -38.67325 -27.65713 1.000 88.03954 382 GLN B O 1
ATOM 1117 N N . LYS B 2 67 ? 19.87822 -38.50923 -29.82160 1.000 86.37577 383 LYS B N 1
ATOM 1118 C CA . LYS B 2 67 ? 21.30614 -38.50653 -29.50836 1.000 81.31278 383 LYS B CA 1
ATOM 1119 C C . LYS B 2 67 ? 21.79736 -37.11339 -29.12182 1.000 75.85428 383 LYS B C 1
ATOM 1120 O O . LYS B 2 67 ? 22.60781 -36.97227 -28.20194 1.000 77.66750 383 LYS B O 1
ATOM 1126 N N . ALA B 2 68 ? 21.32722 -36.07620 -29.80834 1.000 75.00752 384 ALA B N 1
ATOM 1127 C CA . ALA B 2 68 ? 21.66605 -34.70533 -29.45644 1.000 67.60787 384 ALA B CA 1
ATOM 1128 C C . ALA B 2 68 ? 20.46361 -33.80910 -29.70552 1.000 58.02421 384 ALA B C 1
ATOM 1129 O O . ALA B 2 68 ? 19.59921 -34.11283 -30.52862 1.000 62.17735 384 ALA B O 1
ATOM 1131 N N . SER B 2 69 ? 20.42475 -32.69519 -29.00215 1.000 59.95305 385 SER B N 1
ATOM 1132 C CA . SER B 2 69 ? 19.35814 -31.73153 -29.19109 1.000 69.06154 385 SER B CA 1
ATOM 1133 C C . SER B 2 69 ? 19.76083 -30.71381 -30.25289 1.000 62.19799 385 SER B C 1
ATOM 1134 O O . SER B 2 69 ? 20.90760 -30.66353 -30.69342 1.000 54.54054 385 SER B O 1
ATOM 1137 N N . LYS B 2 70 ? 18.80375 -29.88714 -30.66225 1.000 60.28499 386 LYS B N 1
ATOM 1138 C CA . LYS B 2 70 ? 19.11758 -28.83485 -31.61719 1.000 57.17063 386 LYS B CA 1
ATOM 1139 C C . LYS B 2 70 ? 20.06247 -27.81872 -30.99140 1.000 50.42130 386 LYS B C 1
ATOM 1140 O O . LYS B 2 70 ? 20.12844 -27.66308 -29.76941 1.000 56.23048 386 LYS B O 1
ATOM 1146 N N . ALA B 2 71 ? 20.81131 -27.12693 -31.84049 1.000 48.37338 387 ALA B N 1
ATOM 1147 C CA . ALA B 2 71 ? 21.51616 -25.95163 -31.35860 1.000 49.89994 387 ALA B CA 1
ATOM 1148 C C . ALA B 2 71 ? 20.50124 -24.90370 -30.89499 1.000 49.84718 387 ALA B C 1
ATOM 1149 O O . ALA B 2 71 ? 19.31986 -24.93121 -31.26423 1.000 49.37112 387 ALA B O 1
ATOM 1151 N N . CYS B 2 72 ? 20.97176 -23.95671 -30.08996 1.000 41.09202 388 CYS B N 1
ATOM 1152 C CA A CYS B 2 72 ? 20.08940 -23.03848 -29.38815 0.500 37.82399 388 CYS B CA 1
ATOM 1153 C CA B CYS B 2 72 ? 20.09325 -23.03834 -29.38247 0.500 37.83957 388 CYS B CA 1
ATOM 1154 C C . CYS B 2 72 ? 20.31749 -21.60174 -29.82955 1.000 34.26253 388 CYS B C 1
ATOM 1155 O O . CYS B 2 72 ? 21.45773 -21.16378 -30.01406 1.000 40.78194 388 CYS B O 1
ATOM 1160 N N . CYS B 2 73 ? 19.21886 -20.87361 -29.96386 1.000 32.68163 389 CYS B N 1
ATOM 1161 C CA . CYS B 2 73 ? 19.22563 -19.45438 -30.28630 1.000 37.50132 389 CYS B CA 1
ATOM 1162 C C . CYS B 2 73 ? 19.47870 -18.65543 -29.00934 1.000 38.51409 389 CYS B C 1
ATOM 1163 O O . CYS B 2 73 ? 18.61190 -18.61389 -28.13397 1.000 38.54240 389 CYS B O 1
ATOM 1166 N N . VAL B 2 74 ? 20.63529 -18.00321 -28.90846 1.000 33.94797 390 VAL B N 1
ATOM 1167 C CA . VAL B 2 74 ? 21.02401 -17.24814 -27.71368 1.000 34.62362 390 VAL B CA 1
ATOM 1168 C C . VAL B 2 74 ? 21.71888 -15.95893 -28.12006 1.000 41.70727 390 VAL B C 1
ATOM 1169 O O . VAL B 2 74 ? 22.28709 -15.85446 -29.21571 1.000 44.22307 390 VAL B O 1
ATOM 1173 N N . PRO B 2 75 ? 21.72065 -14.95917 -27.23321 1.000 49.28026 391 PRO B N 1
ATOM 1174 C CA . PRO B 2 75 ? 22.46302 -13.72225 -27.52211 1.000 40.38389 391 PRO B CA 1
ATOM 1175 C C . PRO B 2 75 ? 23.96339 -13.96979 -27.59662 1.000 41.82577 391 PRO B C 1
ATOM 1176 O O . PRO B 2 75 ? 24.53091 -14.72803 -26.80640 1.000 44.67572 391 PRO B O 1
ATOM 1180 N N . THR B 2 76 ? 24.61746 -13.30206 -28.54688 1.000 39.79516 392 THR B N 1
ATOM 1181 C CA . THR B 2 76 ? 26.05377 -13.45278 -28.71594 1.000 44.01156 392 THR B CA 1
ATOM 1182 C C . THR B 2 76 ? 26.81427 -12.15632 -28.55047 1.000 48.03915 392 THR B C 1
ATOM 1183 O O . THR B 2 76 ? 28.03241 -12.19853 -28.34304 1.000 58.89385 392 THR B O 1
ATOM 1187 N N . LYS B 2 77 ? 26.14500 -11.01423 -28.62867 1.000 37.96477 393 LYS B N 1
ATOM 1188 C CA . LYS B 2 77 ? 26.73619 -9.76274 -28.19477 1.000 41.51604 393 LYS B CA 1
ATOM 1189 C C . LYS B 2 77 ? 25.70438 -8.98611 -27.38930 1.000 47.65437 393 LYS B C 1
ATOM 1190 O O . LYS B 2 77 ? 24.56442 -8.80134 -27.83157 1.000 46.22824 393 LYS B O 1
ATOM 1196 N N . LEU B 2 78 ? 26.09319 -8.54956 -26.20200 1.000 49.06868 394 LEU B N 1
ATOM 1197 C CA . LEU B 2 78 ? 25.21337 -7.73906 -25.38105 1.000 50.89363 394 LEU B CA 1
ATOM 1198 C C . LEU B 2 78 ? 25.77180 -6.32562 -25.31074 1.000 53.69133 394 LEU B C 1
ATOM 1199 O O . LEU B 2 78 ? 26.97298 -6.10878 -25.47701 1.000 58.11210 394 LEU B O 1
ATOM 1204 N N . GLU B 2 79 ? 24.88213 -5.36409 -25.10447 1.000 51.94081 395 GLU B N 1
ATOM 1205 C CA . GLU B 2 79 ? 25.24687 -3.96373 -24.99126 1.000 56.19463 395 GLU B CA 1
ATOM 1206 C C . GLU B 2 79 ? 24.95443 -3.43611 -23.58875 1.000 61.45699 395 GLU B C 1
ATOM 1207 O O . GLU B 2 79 ? 24.01749 -3.89663 -22.92237 1.000 51.97290 395 GLU B O 1
ATOM 1213 N N . PRO B 2 80 ? 25.73767 -2.47823 -23.11335 1.000 61.59800 396 PRO B N 1
ATOM 1214 C CA . PRO B 2 80 ? 25.41923 -1.82719 -21.83788 1.000 60.30398 396 PRO B CA 1
ATOM 1215 C C . PRO B 2 80 ? 24.27196 -0.84131 -21.99319 1.000 58.72203 396 PRO B C 1
ATOM 1216 O O . PRO B 2 80 ? 23.91911 -0.42377 -23.09847 1.000 60.26325 396 PRO B O 1
ATOM 1220 N N . ILE B 2 81 ? 23.67848 -0.48454 -20.85049 1.000 55.25542 397 ILE B N 1
ATOM 1221 C CA . ILE B 2 81 ? 22.81144 0.68373 -20.74983 1.000 54.15571 397 ILE B CA 1
ATOM 1222 C C . ILE B 2 81 ? 23.31280 1.57292 -19.61696 1.000 51.97757 397 ILE B C 1
ATOM 1223 O O . ILE B 2 81 ? 24.10704 1.15697 -18.76724 1.000 47.11799 397 ILE B O 1
ATOM 1228 N N . SER B 2 82 ? 22.85254 2.82267 -19.63169 1.000 57.51174 398 SER B N 1
ATOM 1229 C CA . SER B 2 82 ? 23.10924 3.77179 -18.55602 1.000 60.05879 398 SER B CA 1
ATOM 1230 C C . SER B 2 82 ? 21.95459 3.75939 -17.56299 1.000 59.41305 398 SER B C 1
ATOM 1231 O O . SER B 2 82 ? 20.78702 3.70348 -17.95742 1.000 62.01880 398 SER B O 1
ATOM 1234 N N . ILE B 2 83 ? 22.28668 3.81494 -16.27022 1.000 51.91473 399 ILE B N 1
ATOM 1235 C CA . ILE B 2 83 ? 21.29130 3.83643 -15.20516 1.000 48.91052 399 ILE B CA 1
ATOM 1236 C C . ILE B 2 83 ? 21.67086 4.86994 -14.14854 1.000 52.33627 399 ILE B C 1
ATOM 1237 O O . ILE B 2 83 ? 22.81551 5.31948 -14.06196 1.000 49.00141 399 ILE B O 1
ATOM 1242 N N . LEU B 2 84 ? 20.67825 5.24500 -13.34207 1.000 46.91440 400 LEU B N 1
ATOM 1243 C CA . LEU B 2 84 ? 20.89189 5.82620 -12.02383 1.000 45.31213 400 LEU B CA 1
ATOM 1244 C C . LEU B 2 84 ? 20.51775 4.77308 -10.99271 1.000 43.58549 400 LEU B C 1
ATOM 1245 O O . LEU B 2 84 ? 19.47507 4.12726 -11.12332 1.000 45.88321 400 LEU B O 1
ATOM 1250 N N . TYR B 2 85 ? 21.35487 4.58872 -9.97687 1.000 45.06274 401 TYR B N 1
ATOM 1251 C CA . TYR B 2 85 ? 21.00985 3.62926 -8.93741 1.000 54.74349 401 TYR B CA 1
ATOM 1252 C C . TYR B 2 85 ? 21.39582 4.15065 -7.55596 1.000 51.36551 401 TYR B C 1
ATOM 1253 O O . TYR B 2 85 ? 22.21670 5.06308 -7.41382 1.000 47.97753 401 TYR B O 1
ATOM 1262 N N . LEU B 2 86 ? 20.77814 3.54570 -6.53534 1.000 46.86237 402 LEU B N 1
ATOM 1263 C CA . LEU B 2 86 ? 21.05597 3.86408 -5.14052 1.000 44.56699 402 LEU B CA 1
ATOM 1264 C C . LEU B 2 86 ? 22.27042 3.08447 -4.65965 1.000 45.54473 402 LEU B C 1
ATOM 1265 O O . LEU B 2 86 ? 22.25779 1.84999 -4.64859 1.000 56.44640 402 LEU B O 1
ATOM 1270 N N . ASP B 2 87 ? 23.30295 3.80365 -4.24724 1.000 42.66785 403 ASP B N 1
ATOM 1271 C CA . ASP B 2 87 ? 24.45344 3.24507 -3.54336 1.000 50.75068 403 ASP B CA 1
ATOM 1272 C C . ASP B 2 87 ? 24.42258 3.81628 -2.12575 1.000 58.55265 403 ASP B C 1
ATOM 1273 O O . ASP B 2 87 ? 24.75323 4.98926 -1.90963 1.000 60.54788 403 ASP B O 1
ATOM 1278 N N . LYS B 2 88 ? 24.00605 2.98844 -1.16679 1.000 53.78536 404 LYS B N 1
ATOM 1279 C CA . LYS B 2 88 ? 23.87568 3.39595 0.23288 1.000 45.77375 404 LYS B CA 1
ATOM 1280 C C . LYS B 2 88 ? 23.01058 4.64693 0.35907 1.000 40.58133 404 LYS B C 1
ATOM 1281 O O . LYS B 2 88 ? 23.34153 5.60275 1.06759 1.000 44.28462 404 LYS B O 1
ATOM 1287 N N . GLY B 2 89 ? 21.88595 4.62967 -0.34886 1.000 36.02809 405 GLY B N 1
ATOM 1288 C CA . GLY B 2 89 ? 20.95991 5.73654 -0.35096 1.000 34.40189 405 GLY B CA 1
ATOM 1289 C C . GLY B 2 89 ? 21.36519 6.92221 -1.20166 1.000 35.99122 405 GLY B C 1
ATOM 1290 O O . GLY B 2 89 ? 20.60294 7.88827 -1.27618 1.000 35.72385 405 GLY B O 1
ATOM 1291 N N . VAL B 2 90 ? 22.53340 6.89039 -1.83638 1.000 37.93096 406 VAL B N 1
ATOM 1292 C CA . VAL B 2 90 ? 23.00543 7.99776 -2.65941 1.000 43.76712 406 VAL B CA 1
ATOM 1293 C C . VAL B 2 90 ? 22.77465 7.64323 -4.12308 1.000 48.18535 406 VAL B C 1
AT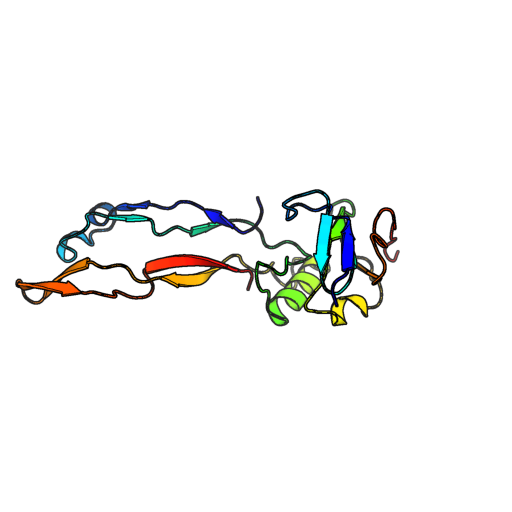OM 1294 O O . VAL B 2 90 ? 23.26673 6.61835 -4.60802 1.000 39.62395 406 VAL B O 1
ATOM 1298 N N . VAL B 2 91 ? 22.01329 8.48898 -4.81509 1.000 47.06507 407 VAL B N 1
ATOM 1299 C CA . VAL B 2 91 ? 21.73442 8.32158 -6.23893 1.000 43.65493 407 VAL B CA 1
ATOM 1300 C C . VAL B 2 91 ? 23.00515 8.59336 -7.03671 1.000 42.75553 407 VAL B C 1
ATOM 1301 O O . VAL B 2 91 ? 23.56366 9.69285 -6.98596 1.000 45.26681 407 VAL B O 1
ATOM 1305 N N . THR B 2 92 ? 23.47215 7.58805 -7.77231 1.000 42.51895 408 THR B N 1
ATOM 1306 C CA . THR B 2 92 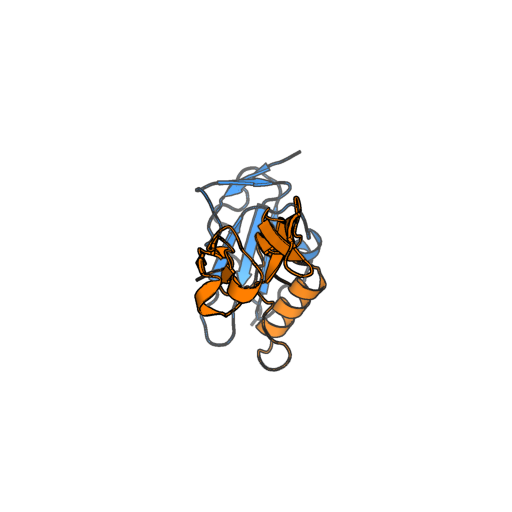? 24.70462 7.69469 -8.53852 1.000 56.94368 408 THR B CA 1
ATOM 1307 C C . THR B 2 92 ? 24.46803 7.26056 -9.98440 1.000 54.58839 408 THR B C 1
ATOM 1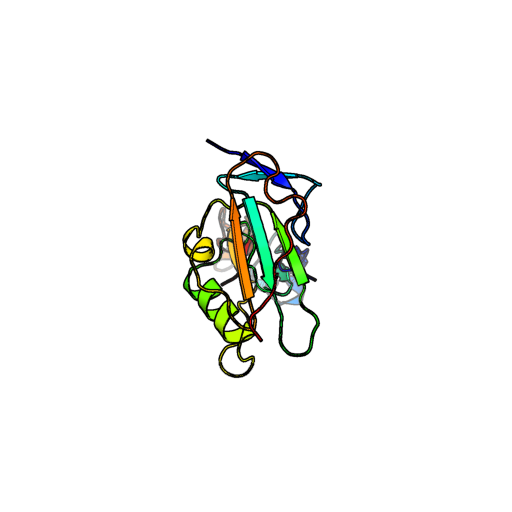308 O O . THR B 2 92 ? 23.54081 6.50773 -10.29972 1.000 48.42196 408 THR B O 1
ATOM 1312 N N . TYR B 2 93 ? 25.33842 7.74559 -10.85771 1.000 58.00855 409 TYR B N 1
ATOM 1313 C CA . TYR B 2 93 ? 25.22834 7.55832 -12.29974 1.000 65.58721 409 TYR B CA 1
ATOM 1314 C C . TYR B 2 93 ? 26.20834 6.47351 -12.73559 1.000 68.34842 409 TYR B C 1
ATOM 1315 O O . TYR B 2 93 ? 27.42362 6.63450 -12.59141 1.000 71.63933 409 TYR B O 1
ATOM 1324 N N . LYS B 2 94 ? 25.68036 5.37081 -13.26352 1.000 61.16431 410 LYS B N 1
ATOM 1325 C CA . LYS B 2 94 ? 26.49218 4.27692 -13.78628 1.000 57.40493 410 LYS B CA 1
ATOM 1326 C C . LYS B 2 94 ? 26.42010 4.32604 -15.31009 1.000 59.99906 410 LYS B C 1
ATOM 1327 O O . LYS B 2 94 ? 25.37785 4.03314 -15.90710 1.000 52.58229 410 LYS B O 1
ATOM 1333 N N . PHE B 2 95 ? 27.53711 4.69911 -15.93067 1.000 60.09517 411 PHE B N 1
ATOM 1334 C CA . PHE B 2 95 ? 27.55845 4.96213 -17.36190 1.000 63.94788 411 PHE B CA 1
ATOM 1335 C C . PHE B 2 95 ? 27.36421 3.68597 -18.18472 1.000 64.09794 411 PHE B C 1
ATOM 1336 O O . PHE B 2 95 ? 26.48682 3.63016 -19.05272 1.000 62.52075 411 PHE B O 1
ATOM 1344 N N . LYS B 2 96 ? 28.16634 2.65161 -17.93662 1.000 55.55806 412 LYS B N 1
ATOM 1345 C CA . LYS B 2 96 ? 28.07396 1.40438 -18.69820 1.000 50.07736 412 LYS B CA 1
ATOM 1346 C C . LYS B 2 96 ? 27.75674 0.25819 -17.75159 1.000 57.42282 412 LYS B C 1
ATOM 1347 O O . LYS B 2 96 ? 28.65042 -0.42607 -17.24782 1.000 68.77342 412 LYS B O 1
ATOM 1353 N N . TYR B 2 97 ? 26.47008 0.04273 -17.52510 1.000 53.12478 413 TYR B N 1
ATOM 1354 C CA . TYR B 2 97 ? 26.00043 -1.14308 -16.82077 1.000 55.13171 413 TYR B CA 1
ATOM 1355 C C . TYR B 2 97 ? 25.95465 -2.28040 -17.84863 1.000 50.98002 413 TYR B C 1
ATOM 1356 O O . TYR B 2 97 ? 25.03590 -2.36706 -18.66414 1.000 41.86710 413 TYR B O 1
ATOM 1365 N N . GLU B 2 98 ? 26.96226 -3.14870 -17.81737 1.000 58.09190 414 GLU B N 1
ATOM 1366 C CA . GLU B 2 98 ? 27.24408 -4.04329 -18.93359 1.000 59.35110 414 GLU B CA 1
ATOM 1367 C C . GLU B 2 98 ? 26.26264 -5.20441 -18.99477 1.000 59.00552 414 GLU B C 1
ATOM 1368 O O . GLU B 2 98 ? 25.69036 -5.61562 -17.98386 1.000 50.01292 414 GLU B O 1
ATOM 1374 N N . GLY B 2 99 ? 26.08544 -5.73679 -20.20885 1.000 53.59560 415 GLY B N 1
ATOM 1375 C CA . GLY B 2 99 ? 25.41456 -7.00912 -20.40390 1.000 35.80573 415 GLY B CA 1
ATOM 1376 C C . GLY B 2 99 ? 23.90673 -6.98886 -20.30731 1.000 40.17430 415 GLY B C 1
ATOM 1377 O O . GLY B 2 99 ? 23.30643 -8.00525 -19.94265 1.000 42.64420 415 GLY B O 1
ATOM 1378 N N . MET B 2 100 ? 23.26867 -5.87802 -20.66432 1.000 35.63057 416 MET B N 1
ATOM 1379 C CA . MET B 2 100 ? 21.84252 -5.69106 -20.42224 1.000 41.11847 416 MET B CA 1
ATOM 1380 C C . MET B 2 100 ? 20.95359 -5.84528 -21.65253 1.000 48.82821 416 MET B C 1
ATOM 1381 O O . MET B 2 100 ? 19.79434 -6.23051 -21.50944 1.000 49.83998 416 MET B O 1
ATOM 1386 N N . ALA B 2 101 ? 21.41412 -5.50006 -22.84760 1.000 42.93999 417 ALA B N 1
ATOM 1387 C CA . ALA B 2 101 ? 20.54164 -5.55202 -24.00974 1.000 48.21702 417 ALA B CA 1
ATOM 1388 C C . ALA B 2 101 ? 21.21269 -6.32555 -25.13840 1.000 45.91106 417 ALA B C 1
ATOM 1389 O O . ALA B 2 101 ? 22.41740 -6.18555 -25.36665 1.000 45.02752 417 ALA B O 1
ATOM 1391 N N . VAL B 2 102 ? 20.42390 -7.14621 -25.83247 1.000 44.94056 418 VAL B N 1
ATOM 1392 C CA . VAL B 2 102 ? 20.92805 -7.95811 -26.94472 1.000 47.42144 418 VAL B CA 1
ATOM 1393 C C . VAL B 2 102 ? 21.19208 -7.07685 -28.15686 1.000 44.23442 418 VAL B C 1
ATOM 1394 O O . VAL B 2 102 ? 20.27925 -6.41687 -28.66431 1.000 50.92060 418 VAL B O 1
ATOM 1398 N N . SER B 2 103 ? 22.42833 -7.08951 -28.65488 1.000 46.08778 419 SER B N 1
ATOM 1399 C CA . SER B 2 103 ? 22.67396 -6.54838 -29.99441 1.000 57.95798 419 SER B CA 1
ATOM 1400 C C . SER B 2 103 ? 22.72331 -7.61225 -31.09017 1.000 58.16748 419 SER B C 1
ATOM 1401 O O . SER B 2 103 ? 22.35797 -7.30965 -32.23000 1.000 59.70746 419 SER B O 1
ATOM 1404 N N . GLU B 2 104 ? 23.16505 -8.84058 -30.78151 1.000 50.93694 420 GLU B N 1
ATOM 1405 C CA . GLU B 2 104 ? 23.30843 -9.90895 -31.76933 1.000 54.08505 420 GLU B CA 1
ATOM 1406 C C . GLU B 2 104 ? 22.81141 -11.23342 -31.21259 1.000 51.28788 420 GLU B C 1
ATOM 1407 O O . GLU B 2 104 ? 23.20622 -11.63798 -30.11189 1.000 52.01511 420 GLU B O 1
ATOM 1413 N N . CYS B 2 105 ? 21.97410 -11.91534 -31.98854 1.000 42.49686 421 CYS B N 1
ATOM 1414 C CA . CYS B 2 105 ? 21.62171 -13.30264 -31.73404 1.000 41.76427 421 CYS B CA 1
ATOM 1415 C C . CYS B 2 105 ? 22.52611 -14.25888 -32.51090 1.000 47.28701 421 CYS B C 1
ATOM 1416 O O . CYS B 2 105 ? 23.20689 -13.89325 -33.47021 1.000 51.83600 421 CYS B O 1
ATOM 1419 N N . GLY B 2 106 ? 22.51287 -15.50873 -32.07657 1.000 44.24248 422 GLY B N 1
ATOM 1420 C CA . GLY B 2 106 ? 23.44176 -16.49722 -32.57348 1.000 31.22682 422 GLY B CA 1
ATOM 1421 C C . GLY B 2 106 ? 22.94783 -17.88111 -32.22178 1.000 42.06201 422 GLY B C 1
ATOM 1422 O O . GLY B 2 106 ? 22.06862 -18.06401 -31.37684 1.000 43.65153 422 GLY B O 1
ATOM 1423 N N A CYS B 2 107 ? 23.46837 -18.86765 -32.94332 0.600 44.37238 423 CYS B N 1
ATOM 1424 N N B CYS B 2 107 ? 23.60297 -18.84986 -32.83864 0.400 45.03592 423 CYS B N 1
ATOM 1425 C CA A CYS B 2 107 ? 23.15813 -20.27011 -32.68573 0.600 47.93383 423 CYS B CA 1
ATOM 1426 C CA B CYS B 2 107 ? 23.25375 -20.25475 -32.74569 0.400 48.17068 423 CYS B CA 1
ATOM 1427 C C A CYS B 2 107 ? 24.38270 -20.92243 -32.06483 0.600 48.37815 423 CYS B C 1
ATOM 1428 C C B CYS B 2 107 ? 24.41919 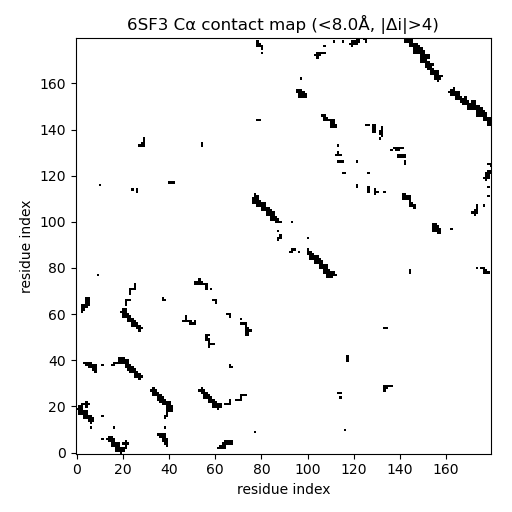-20.98598 -32.09748 0.400 48.19277 423 CYS B C 1
ATOM 1429 O O A CYS B 2 107 ? 25.49085 -20.81438 -32.60222 0.600 48.15513 423 CYS B O 1
ATOM 1430 O O B CYS B 2 107 ? 25.52592 -20.99812 -32.64741 0.400 48.30391 423 CYS B O 1
ATOM 1435 N N . ARG B 2 108 ? 24.18605 -21.57374 -30.92688 1.000 46.83759 424 ARG B N 1
ATOM 1436 C CA . ARG B 2 108 ? 25.29895 -22.16044 -30.17886 1.000 52.00709 424 ARG B CA 1
ATOM 1437 C C . ARG B 2 108 ? 24.99482 -23.57298 -29.68826 1.000 59.33084 424 ARG B C 1
ATOM 1438 O O . ARG B 2 108 ? 25.91333 -24.35004 -29.41264 1.000 66.50269 424 ARG B O 1
#

Solvent-accessible surface area: 11314 Å² total; per-residue (Å²): 174,102,18,35,0,11,21,93,34,90,52,39,217,28,111,73,32,154,0,37,17,0,21,0,12,15,10,118,44,116,84,176,160,36,97,56,19,13,11,39,4,64,104,35,152,91,44,33,202,44,193,54,35,104,35,8,15,28,80,37,22,100,66,127,63,30,0,116,124,43,88,36,120,25,105,125,153,31,3,99,103,23,108,69,122,40,47,2,155,156,96,43,100,67,85,79,4,78,34,44,103,7,30,72,8,66,49,20,150,33,64,2,48,10,25,14,18,48,119,4,68,9,57,144,128,0,9,107,40,4,38,43,21,7,138,67,50,178,159,22,73,74,7,76,15,50,60,50,119,83,74,49,30,51,4,59,60,64,58,188,61,94,79,40,142,91,124,113,59,112,40,31,8,8,31,88,15,0,0,95

Organism: Homo sapiens (NCBI:txid9606)

InterPro domains:
  IPR000333 Ser/Thr protein kinase, TGFB receptor [PR00653] (76-99)
  IPR000333 Ser/Thr protein kinase, TGFB receptor [PR00653] (339-360)
  IPR000333 Ser/Thr protein kinase, TGFB receptor [PR00653] (460-479)
  IPR000333 Ser/Thr protein kinase, TGFB receptor [PTHR23255] (26-495)
  IPR000719 Protein kinase domain [PS50011] (202-492)
  IPR001245 Serine-threonine/tyrosine-protein kinase, catalytic domain [PF07714] (204-488)
  IPR003605 GS domain [PF08515] (174-200)
  IPR003605 GS domain [PS51256] (172-201)
  IPR003605 GS domain [SM00467] (172-202)
  IPR008271 Serine/threonine-protein kinase, active site [PS00108] (326-338)
  IPR011009 Protein kinase-like domain superfamily [SSF56112] (187-490)
  IPR017441 Protein kinase, ATP binding site [PS00107] (208-229)
  IPR045860 Snake toxin-like superfamily [G3DSA:2.10.60.10] (20-104)
  IPR045860 Snake toxin-like superfamily [SSF57302] (33-100)

Sequence (180 aa):
PLVTCTCESPHCKGPTCRGAWCTVVLVREEGRHPQEHRGCCGNLHRELCRGRPTEFVNHYCCDSHLCNHNVSLVLEANYYCKRTPLYIDFKEIGWDSWIIAPPGYEAYECRGVCNYPLAEHLTPTKHAIIQALVHLKNSQKASKACCCVPTKLEPISILYLDKGVVTYKFKYEGMAVSECGCCR